Protein AF-Q6C1I8-F1 (afdb_monomer_lite)

Structure (mmCIF, N/CA/C/O backbone):
data_AF-Q6C1I8-F1
#
_entry.id   AF-Q6C1I8-F1
#
loop_
_atom_site.group_PDB
_atom_site.id
_atom_site.type_symbol
_atom_site.label_atom_id
_atom_site.label_alt_id
_atom_site.label_comp_id
_atom_site.label_asym_id
_atom_site.label_entity_id
_atom_site.label_seq_id
_atom_site.pdbx_PDB_ins_code
_atom_site.Cartn_x
_atom_site.Cartn_y
_atom_site.Cartn_z
_atom_site.occupancy
_atom_site.B_iso_or_equiv
_atom_site.auth_seq_id
_atom_site.auth_comp_id
_atom_site.auth_asym_id
_atom_site.auth_atom_id
_atom_site.pdbx_PDB_model_num
ATOM 1 N N . MET A 1 1 ? 39.000 17.595 -70.852 1.00 63.44 1 MET A N 1
ATOM 2 C CA . MET A 1 1 ? 37.667 17.381 -70.254 1.00 63.44 1 MET A CA 1
ATOM 3 C C . MET A 1 1 ? 37.206 15.942 -70.446 1.00 63.44 1 MET A C 1
ATOM 5 O O . MET A 1 1 ? 36.842 15.314 -69.462 1.00 63.44 1 MET A O 1
ATOM 9 N N . ASP A 1 2 ? 37.350 15.372 -71.643 1.00 78.69 2 ASP A N 1
ATOM 10 C CA . ASP A 1 2 ? 36.819 14.032 -71.963 1.00 78.69 2 ASP A CA 1
ATOM 11 C C . ASP A 1 2 ? 37.427 12.874 -71.158 1.00 78.69 2 ASP A C 1
ATOM 13 O O . ASP A 1 2 ? 36.718 11.941 -70.801 1.00 78.69 2 ASP A O 1
ATOM 17 N N . LYS A 1 3 ? 38.709 12.955 -70.773 1.00 86.69 3 LYS A N 1
ATOM 18 C CA . LYS A 1 3 ? 39.348 11.942 -69.906 1.00 86.69 3 LYS A CA 1
ATOM 19 C C . LYS A 1 3 ? 38.681 11.822 -68.532 1.00 86.69 3 LYS A C 1
ATOM 21 O O . LYS A 1 3 ? 38.563 10.724 -67.998 1.00 86.69 3 LYS A O 1
ATOM 26 N N . ASN A 1 4 ? 38.236 12.945 -67.967 1.00 85.31 4 ASN A N 1
ATOM 27 C CA . ASN A 1 4 ? 37.553 12.945 -66.674 1.00 85.31 4 ASN A CA 1
ATOM 28 C C . ASN A 1 4 ? 36.167 12.317 -66.815 1.00 85.31 4 ASN A C 1
ATOM 30 O O . ASN A 1 4 ? 35.764 11.547 -65.953 1.00 85.31 4 ASN A O 1
ATOM 34 N N . LEU A 1 5 ? 35.479 12.596 -67.926 1.00 91.75 5 LEU A N 1
ATOM 35 C CA . LEU A 1 5 ? 34.170 12.026 -68.221 1.00 91.75 5 LEU A CA 1
ATOM 36 C C . LEU A 1 5 ? 34.251 10.508 -68.434 1.00 91.75 5 LEU A C 1
ATOM 38 O O . LEU A 1 5 ? 33.457 9.771 -67.863 1.00 91.75 5 LEU A O 1
ATOM 42 N N . GLN A 1 6 ? 35.261 10.039 -69.168 1.00 92.44 6 GLN A N 1
ATOM 43 C CA . GLN A 1 6 ? 35.525 8.610 -69.363 1.00 92.44 6 GLN A CA 1
ATOM 44 C C . GLN A 1 6 ? 35.862 7.897 -68.047 1.00 92.44 6 GLN A C 1
ATOM 46 O O . GLN A 1 6 ? 35.354 6.810 -67.796 1.00 92.44 6 GLN A O 1
ATOM 51 N N . SER A 1 7 ? 36.676 8.516 -67.185 1.00 91.69 7 SER A N 1
ATOM 52 C CA . SER A 1 7 ? 36.996 7.974 -65.855 1.00 91.69 7 SER A CA 1
ATOM 53 C C . SER A 1 7 ? 35.752 7.865 -64.966 1.00 91.69 7 SER A C 1
ATOM 55 O O . SER A 1 7 ? 35.526 6.849 -64.309 1.00 91.69 7 SER A O 1
ATOM 57 N N . LEU A 1 8 ? 34.902 8.893 -64.990 1.00 92.00 8 LEU A N 1
ATOM 58 C CA . LEU A 1 8 ? 33.666 8.932 -64.213 1.00 92.00 8 LEU A CA 1
ATOM 59 C C . LEU A 1 8 ? 32.666 7.884 -64.717 1.00 92.00 8 LEU A C 1
ATOM 61 O O . LEU A 1 8 ? 32.062 7.179 -63.912 1.00 92.00 8 LEU A O 1
ATOM 65 N N . GLN A 1 9 ? 32.562 7.714 -66.037 1.00 93.56 9 GLN A N 1
ATOM 66 C CA . GLN A 1 9 ? 31.724 6.685 -66.647 1.00 93.56 9 GLN A CA 1
ATOM 67 C C . GLN A 1 9 ? 32.224 5.269 -66.318 1.00 93.56 9 GLN A C 1
ATOM 69 O O . GLN A 1 9 ? 31.431 4.432 -65.895 1.00 93.56 9 GLN A O 1
ATOM 74 N N . ALA A 1 10 ? 33.536 5.023 -66.396 1.00 92.19 10 ALA A N 1
ATOM 75 C CA . ALA A 1 10 ? 34.134 3.739 -66.023 1.00 92.19 10 ALA A CA 1
ATOM 76 C C . ALA A 1 10 ? 33.917 3.399 -64.536 1.00 92.19 10 ALA A C 1
ATOM 78 O O . ALA A 1 10 ? 33.631 2.254 -64.186 1.00 92.19 10 ALA A O 1
ATOM 79 N N . SER A 1 11 ? 34.010 4.398 -63.653 1.00 93.25 11 SER A N 1
ATOM 80 C CA . SER A 1 11 ? 33.705 4.232 -62.227 1.00 93.25 11 SER A CA 1
ATOM 81 C C . SER A 1 11 ? 32.219 3.937 -61.992 1.00 93.25 11 SER A C 1
ATOM 83 O O . SER A 1 11 ? 31.879 3.054 -61.208 1.00 93.25 11 SER A O 1
ATOM 85 N N . SER A 1 12 ? 31.329 4.619 -62.720 1.00 94.12 12 SER A N 1
ATOM 86 C CA . SER A 1 12 ? 29.880 4.405 -62.638 1.00 94.12 12 SER A CA 1
ATOM 87 C C . SER A 1 12 ? 29.484 2.986 -63.048 1.00 94.12 12 SER A C 1
ATOM 89 O O . SER A 1 12 ? 28.725 2.333 -62.334 1.00 94.12 12 SER A O 1
ATOM 91 N N . GLU A 1 13 ? 30.014 2.494 -64.170 1.00 93.44 13 GLU A N 1
ATOM 92 C CA . GLU A 1 13 ? 29.774 1.126 -64.643 1.00 93.44 13 GLU A CA 1
ATOM 93 C C . GLU A 1 13 ? 30.327 0.093 -63.646 1.00 93.44 13 GLU A C 1
ATOM 95 O O . GLU A 1 13 ? 29.648 -0.879 -63.311 1.00 93.44 13 GLU A O 1
ATOM 100 N N . SER A 1 14 ? 31.514 0.347 -63.082 1.00 93.88 14 SER A N 1
ATOM 101 C CA . SER A 1 14 ? 32.113 -0.501 -62.045 1.00 93.88 14 SER A CA 1
ATOM 102 C C . SER A 1 14 ? 31.223 -0.604 -60.801 1.00 93.88 14 SER A C 1
ATOM 104 O O . SER A 1 14 ? 30.873 -1.709 -60.390 1.00 93.88 14 SER A O 1
ATOM 106 N N . ILE A 1 15 ? 30.766 0.529 -60.251 1.00 90.69 15 ILE A N 1
ATOM 107 C CA . ILE A 1 15 ? 29.917 0.561 -59.047 1.00 90.69 15 ILE A CA 1
ATOM 108 C C . ILE A 1 15 ? 28.562 -0.109 -59.299 1.00 90.69 15 ILE A C 1
ATOM 110 O O . ILE A 1 15 ? 28.046 -0.796 -58.420 1.00 90.69 15 ILE A O 1
ATOM 114 N N . GLN A 1 16 ? 27.993 0.046 -60.496 1.00 92.50 16 GLN A N 1
ATOM 115 C CA . GLN A 1 16 ? 26.699 -0.544 -60.840 1.00 92.50 16 GLN A CA 1
ATOM 116 C C . GLN A 1 16 ? 26.743 -2.078 -60.906 1.00 92.50 16 GLN A C 1
ATOM 118 O O . GLN A 1 16 ? 25.745 -2.734 -60.611 1.00 92.50 16 GLN A O 1
ATOM 123 N N . THR A 1 17 ? 27.891 -2.655 -61.269 1.00 90.62 17 THR A N 1
ATOM 124 C CA . THR A 1 17 ? 28.082 -4.116 -61.312 1.00 90.62 17 THR A CA 1
ATOM 125 C C . THR A 1 17 ? 28.471 -4.725 -59.966 1.00 90.62 17 THR A C 1
ATOM 127 O O . THR A 1 17 ? 28.565 -5.950 -59.854 1.00 90.62 17 THR A O 1
ATOM 130 N N . LEU A 1 18 ? 28.667 -3.904 -58.926 1.00 86.94 18 LEU A N 1
ATOM 131 C CA . LEU A 1 18 ? 28.933 -4.412 -57.587 1.00 86.94 18 LEU A CA 1
ATOM 132 C C . LEU A 1 18 ? 27.705 -5.157 -57.067 1.00 86.94 18 LEU A C 1
ATOM 134 O O . LEU A 1 18 ? 26.636 -4.593 -56.838 1.00 86.94 18 LEU A O 1
ATOM 138 N N . TYR A 1 19 ? 27.880 -6.454 -56.842 1.00 86.94 19 TYR A N 1
ATOM 139 C CA . TYR A 1 19 ? 26.884 -7.257 -56.160 1.00 86.94 19 TYR A CA 1
ATOM 140 C C . TYR A 1 19 ? 26.884 -6.909 -54.669 1.00 86.94 19 TYR A C 1
ATOM 142 O O . TYR A 1 19 ? 27.759 -7.334 -53.909 1.00 86.94 19 TYR A O 1
ATOM 150 N N . PHE A 1 20 ? 25.875 -6.158 -54.239 1.00 81.88 20 PHE A N 1
ATOM 151 C CA . PHE A 1 20 ? 25.578 -5.989 -52.824 1.00 81.88 20 PHE A CA 1
ATOM 152 C C . PHE A 1 20 ? 24.727 -7.164 -52.359 1.00 81.88 20 PHE A C 1
ATOM 154 O O . PHE A 1 20 ? 23.665 -7.438 -52.922 1.00 81.88 20 PHE A O 1
ATOM 161 N N . ARG A 1 21 ? 25.178 -7.864 -51.312 1.00 78.81 21 ARG A N 1
ATOM 162 C CA . ARG A 1 21 ? 24.311 -8.839 -50.646 1.00 78.81 21 ARG A CA 1
ATOM 163 C C . ARG A 1 21 ? 23.048 -8.102 -50.173 1.00 78.81 21 ARG A C 1
ATOM 165 O O . ARG A 1 21 ? 23.193 -7.054 -49.541 1.00 78.81 21 ARG A O 1
ATOM 172 N N . PRO A 1 22 ? 21.839 -8.616 -50.459 1.00 76.88 22 PRO A N 1
ATOM 173 C CA . PRO A 1 22 ? 20.611 -8.016 -49.955 1.00 76.88 22 PRO A CA 1
ATOM 174 C C . PRO A 1 22 ? 20.685 -7.913 -48.425 1.00 76.88 22 PRO A C 1
ATOM 176 O O . PRO A 1 22 ? 21.302 -8.784 -47.801 1.00 76.88 22 PRO A O 1
ATOM 179 N N . PRO A 1 23 ? 20.108 -6.858 -47.820 1.00 67.38 23 PRO A N 1
ATOM 180 C CA . PRO A 1 23 ? 20.214 -6.627 -46.388 1.00 67.38 23 PRO A CA 1
ATOM 181 C C . PRO A 1 23 ? 19.632 -7.827 -45.643 1.00 67.38 23 PRO A C 1
ATOM 183 O O . PRO A 1 23 ? 18.422 -8.040 -45.605 1.00 67.38 23 PRO A O 1
ATOM 186 N N . TYR A 1 24 ? 20.519 -8.638 -45.077 1.00 63.97 24 TYR A N 1
ATOM 187 C CA . TYR A 1 24 ? 20.159 -9.647 -44.100 1.00 63.97 24 TYR A CA 1
ATOM 188 C C . TYR A 1 24 ? 20.156 -8.960 -42.740 1.00 63.97 24 TYR A C 1
ATOM 190 O O . TYR A 1 24 ? 20.991 -8.087 -42.491 1.00 63.97 24 TYR A O 1
ATOM 198 N N . MET A 1 25 ? 19.191 -9.312 -41.892 1.00 66.94 25 MET A N 1
ATOM 199 C CA . MET A 1 25 ? 19.024 -8.710 -40.569 1.00 66.94 25 MET A CA 1
ATOM 200 C C . MET A 1 25 ? 20.381 -8.655 -39.862 1.00 66.94 25 MET A C 1
ATOM 202 O O . MET A 1 25 ? 21.098 -9.655 -39.844 1.00 66.94 25 MET A O 1
ATOM 206 N N . PHE A 1 26 ? 20.740 -7.460 -39.388 1.00 48.56 26 PHE A N 1
ATOM 207 C CA . PHE A 1 26 ? 22.061 -7.085 -38.894 1.00 48.56 26 PHE A CA 1
ATOM 208 C C . PHE A 1 26 ? 22.825 -8.252 -38.248 1.00 48.56 26 PHE A C 1
ATOM 210 O O . PHE A 1 26 ? 22.522 -8.687 -37.141 1.00 48.56 26 PHE A O 1
ATOM 217 N N . THR A 1 27 ? 23.898 -8.706 -38.899 1.00 53.69 27 THR A N 1
ATOM 218 C CA . THR A 1 27 ? 24.917 -9.559 -38.262 1.00 53.69 27 THR A CA 1
ATOM 219 C C . THR A 1 27 ? 25.687 -8.831 -37.159 1.00 53.69 27 THR A C 1
ATOM 221 O O . THR A 1 27 ? 26.474 -9.460 -36.467 1.00 53.69 27 THR A O 1
ATOM 224 N N . ASN A 1 28 ? 25.423 -7.536 -36.940 1.00 50.69 28 ASN A N 1
ATOM 225 C CA . ASN A 1 28 ? 25.860 -6.816 -35.742 1.00 50.69 28 ASN A CA 1
ATOM 226 C C . ASN A 1 28 ? 25.028 -7.156 -34.494 1.00 50.69 28 ASN A C 1
ATOM 228 O O . ASN A 1 28 ? 25.350 -6.679 -33.413 1.00 50.69 28 ASN A O 1
ATOM 232 N N . SER A 1 29 ? 23.991 -7.993 -34.611 1.00 59.06 29 SER A N 1
ATOM 233 C CA . SER A 1 29 ? 23.265 -8.548 -33.463 1.00 59.06 29 SER A CA 1
ATOM 234 C C . SER A 1 29 ? 23.131 -10.074 -33.519 1.00 59.06 29 SER A C 1
ATOM 236 O O . SER A 1 29 ? 22.184 -10.633 -32.968 1.00 59.06 29 SER A O 1
ATOM 238 N N . VAL A 1 30 ? 24.076 -10.774 -34.164 1.00 52.25 30 VAL A N 1
ATOM 239 C CA . VAL A 1 30 ? 24.193 -12.241 -34.055 1.00 52.25 30 VAL A CA 1
ATOM 240 C C . VAL A 1 30 ? 25.156 -12.575 -32.925 1.00 52.25 30 VAL A C 1
ATOM 242 O O . VAL A 1 30 ? 26.272 -13.044 -33.118 1.00 52.25 30 VAL A O 1
ATOM 245 N N . THR A 1 31 ? 24.688 -12.348 -31.710 1.00 54.44 31 THR A N 1
ATOM 246 C CA . THR A 1 31 ? 25.167 -13.078 -30.546 1.00 54.44 31 THR A CA 1
ATOM 247 C C . THR A 1 31 ? 24.101 -14.102 -30.223 1.00 54.44 31 THR A C 1
ATOM 249 O O . THR A 1 31 ? 23.189 -13.863 -29.440 1.00 54.44 31 THR A O 1
ATOM 252 N N . THR A 1 32 ? 24.188 -15.267 -30.864 1.00 65.75 32 THR A N 1
ATOM 253 C CA . THR A 1 32 ? 23.345 -16.408 -30.495 1.00 65.75 32 THR A CA 1
ATOM 254 C C . THR A 1 32 ? 23.620 -16.863 -29.061 1.00 65.75 32 THR A C 1
ATOM 256 O O . THR A 1 32 ? 22.726 -17.451 -28.475 1.00 65.75 32 THR A O 1
ATOM 259 N N . ASN A 1 33 ? 24.794 -16.541 -28.490 1.00 65.50 33 ASN A N 1
ATOM 260 C CA . ASN A 1 33 ? 25.092 -16.476 -27.051 1.00 65.50 33 ASN A CA 1
ATOM 261 C C . ASN A 1 33 ? 26.360 -15.608 -26.837 1.00 65.50 33 ASN A C 1
ATOM 263 O O . ASN A 1 33 ? 27.451 -16.099 -27.133 1.00 65.50 33 ASN A O 1
ATOM 267 N N . PRO A 1 34 ? 26.290 -14.349 -26.361 1.00 62.72 34 PRO A N 1
ATOM 268 C CA . PRO A 1 34 ? 27.488 -13.670 -25.867 1.00 62.72 34 PRO A CA 1
ATOM 269 C C . PRO A 1 34 ? 27.949 -14.347 -24.579 1.00 62.72 34 PRO A C 1
ATOM 271 O O . PRO A 1 34 ? 27.122 -14.696 -23.733 1.00 62.72 34 PRO A O 1
ATOM 274 N N . ASN A 1 35 ? 29.259 -14.476 -24.378 1.00 68.19 35 ASN A N 1
ATOM 275 C CA . ASN A 1 35 ? 29.759 -14.711 -23.032 1.00 68.19 35 ASN A CA 1
ATOM 276 C C . ASN A 1 35 ? 29.405 -13.474 -22.191 1.00 68.19 35 ASN A C 1
ATOM 278 O O . ASN A 1 35 ? 29.664 -12.349 -22.614 1.00 68.19 35 ASN A O 1
ATOM 282 N N . ILE A 1 36 ? 28.792 -13.660 -21.018 1.00 67.56 36 ILE A N 1
ATOM 283 C CA . ILE A 1 36 ? 28.328 -12.542 -20.178 1.00 67.56 36 ILE A CA 1
ATOM 284 C C . ILE A 1 36 ? 29.470 -11.574 -19.825 1.00 67.56 36 ILE A C 1
ATOM 286 O O . ILE A 1 36 ? 29.245 -10.388 -19.622 1.00 67.56 36 ILE A O 1
ATOM 290 N N . ILE A 1 37 ? 30.705 -12.073 -19.825 1.00 61.97 37 ILE A N 1
ATOM 291 C CA . ILE A 1 37 ? 31.916 -11.306 -19.538 1.00 61.97 37 ILE A CA 1
ATOM 292 C C . ILE A 1 37 ? 32.246 -10.304 -20.656 1.00 61.97 37 ILE A C 1
ATOM 294 O O . ILE A 1 37 ? 32.750 -9.231 -20.352 1.00 61.97 37 ILE A O 1
ATOM 298 N N . ASP A 1 38 ? 31.898 -10.589 -21.914 1.00 68.69 38 ASP A N 1
ATOM 299 C CA . ASP A 1 38 ? 32.102 -9.644 -23.024 1.00 68.69 38 ASP A CA 1
ATOM 300 C C . ASP A 1 38 ? 31.063 -8.508 -23.000 1.00 68.69 38 ASP A C 1
ATOM 302 O O . ASP A 1 38 ? 31.318 -7.419 -23.503 1.00 68.69 38 ASP A O 1
ATOM 306 N N . LEU A 1 39 ? 29.900 -8.748 -22.381 1.00 68.00 39 LEU A N 1
ATOM 307 C CA . LEU A 1 39 ? 28.828 -7.762 -22.208 1.00 68.00 39 LEU A CA 1
ATOM 308 C C . LEU A 1 39 ? 29.014 -6.890 -20.952 1.00 68.00 39 LEU A C 1
ATOM 310 O O . LEU A 1 39 ? 28.581 -5.743 -20.939 1.00 68.00 39 LEU A O 1
ATOM 314 N N . ILE A 1 40 ? 29.639 -7.433 -19.899 1.00 68.69 40 ILE A N 1
ATOM 315 C CA . ILE A 1 40 ? 29.944 -6.739 -18.629 1.00 68.69 40 ILE A CA 1
ATOM 316 C C . ILE A 1 40 ? 31.439 -6.366 -18.566 1.00 68.69 40 ILE A C 1
ATOM 318 O O . ILE A 1 40 ? 32.023 -6.235 -17.492 1.00 68.69 40 ILE A O 1
ATOM 322 N N . ARG A 1 41 ? 32.107 -6.217 -19.712 1.00 73.44 41 ARG A N 1
ATOM 323 C CA . ARG A 1 41 ? 33.468 -5.679 -19.728 1.00 73.44 41 ARG A CA 1
ATOM 324 C C . ARG A 1 41 ? 33.404 -4.161 -19.581 1.00 73.44 41 ARG A C 1
ATOM 326 O O . ARG A 1 41 ? 32.566 -3.517 -20.208 1.00 73.44 41 ARG A O 1
ATOM 333 N N . ASP A 1 42 ? 34.307 -3.595 -18.784 1.00 75.06 42 ASP A N 1
ATOM 334 C CA . ASP A 1 42 ? 34.506 -2.146 -18.771 1.00 75.06 42 ASP A CA 1
ATOM 335 C C . ASP A 1 42 ? 34.847 -1.666 -20.198 1.00 75.06 42 ASP A C 1
ATOM 337 O O . ASP A 1 42 ? 35.690 -2.291 -20.855 1.00 75.06 42 ASP A O 1
ATOM 341 N N . PRO A 1 43 ? 34.205 -0.592 -20.697 1.00 70.00 43 PRO A N 1
ATOM 342 C CA . PRO A 1 43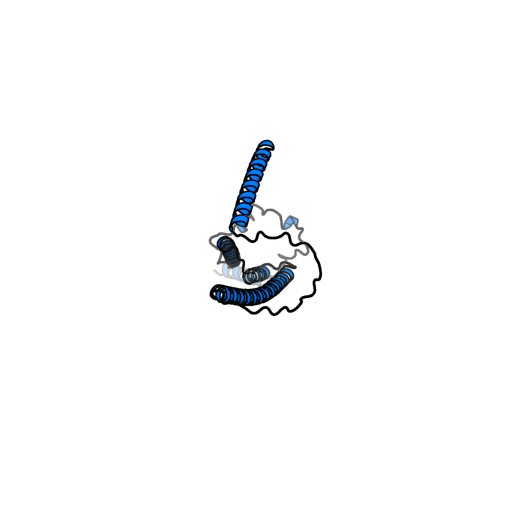 ? 34.433 -0.109 -22.054 1.00 70.00 43 PRO A CA 1
ATOM 343 C C . PRO A 1 43 ? 35.897 0.301 -22.239 1.00 70.00 43 PRO A C 1
ATOM 345 O O . PRO A 1 43 ? 36.493 0.932 -21.360 1.00 70.00 43 PRO A O 1
ATOM 348 N N . GLU A 1 44 ? 36.486 -0.035 -23.391 1.00 79.75 44 GLU A N 1
ATOM 349 C CA . GLU A 1 44 ? 37.833 0.436 -23.734 1.00 79.75 44 GLU A CA 1
ATOM 350 C C . GLU A 1 44 ? 37.864 1.981 -23.776 1.00 79.75 44 GLU A C 1
ATOM 352 O O . GLU A 1 44 ? 36.830 2.608 -24.018 1.00 79.75 44 GLU A O 1
ATOM 357 N N . PRO A 1 45 ? 39.018 2.645 -23.568 1.00 75.69 45 PRO A N 1
ATOM 358 C CA . PRO A 1 45 ? 39.093 4.110 -23.481 1.00 75.69 45 PRO A CA 1
ATOM 359 C C . PRO A 1 45 ? 38.519 4.844 -24.701 1.00 75.69 45 PRO A C 1
ATOM 361 O O . PRO A 1 45 ? 37.979 5.946 -24.568 1.00 75.69 45 PRO A O 1
ATOM 364 N N . ASP A 1 46 ? 38.624 4.227 -25.877 1.00 75.81 46 ASP A N 1
ATOM 365 C CA . ASP A 1 46 ? 38.098 4.768 -27.128 1.00 75.81 46 ASP A CA 1
ATOM 366 C C . ASP A 1 46 ? 36.575 4.576 -27.236 1.00 75.81 46 ASP A C 1
ATOM 368 O O . ASP A 1 46 ? 35.877 5.439 -27.771 1.00 75.81 46 ASP A O 1
ATOM 372 N N . GLU A 1 47 ? 36.036 3.510 -26.637 1.00 77.44 47 GLU A N 1
ATOM 373 C CA . GLU A 1 47 ? 34.599 3.225 -26.568 1.00 77.44 47 GLU A CA 1
ATOM 374 C C . GLU A 1 47 ? 33.898 4.038 -25.470 1.00 77.44 47 GLU A C 1
ATOM 376 O O . GLU A 1 47 ? 32.775 4.504 -25.653 1.00 77.44 47 GLU A O 1
ATOM 381 N N . ALA A 1 48 ? 34.569 4.304 -24.346 1.00 72.44 48 ALA A N 1
ATOM 382 C CA . ALA A 1 48 ? 34.033 5.083 -23.227 1.00 72.44 48 ALA A CA 1
ATOM 383 C C . ALA A 1 48 ? 33.570 6.496 -23.642 1.00 72.44 48 ALA A C 1
ATOM 385 O O . ALA A 1 48 ? 32.621 7.049 -23.075 1.00 72.44 48 ALA A O 1
ATOM 386 N N . ARG A 1 49 ? 34.193 7.073 -24.678 1.00 72.94 49 ARG A N 1
ATOM 387 C CA . ARG A 1 49 ? 33.800 8.371 -25.252 1.00 72.94 49 ARG A CA 1
ATOM 388 C C . ARG A 1 49 ? 32.440 8.324 -25.953 1.00 72.94 49 ARG A C 1
ATOM 390 O O . ARG A 1 49 ? 31.759 9.343 -25.984 1.00 72.94 49 ARG A O 1
ATOM 397 N N . LEU A 1 50 ? 32.036 7.163 -26.476 1.00 68.31 50 LEU A N 1
ATOM 398 C CA . LEU A 1 50 ? 30.731 6.944 -27.114 1.00 68.31 50 LEU A CA 1
ATOM 399 C C . LEU A 1 50 ? 29.609 6.748 -26.083 1.00 68.31 50 LEU A C 1
ATOM 401 O O . LEU A 1 50 ? 28.460 7.081 -26.361 1.00 68.31 50 LEU A O 1
ATOM 405 N N . PHE A 1 51 ? 29.940 6.251 -24.886 1.00 63.84 51 PHE A N 1
ATOM 406 C CA . PHE A 1 51 ? 28.998 6.071 -23.770 1.00 63.84 51 PHE A CA 1
ATOM 407 C C . PHE A 1 51 ? 28.901 7.284 -22.841 1.00 63.84 51 PHE A C 1
ATOM 409 O O . PHE A 1 51 ? 28.069 7.318 -21.931 1.00 63.84 51 PHE A O 1
ATOM 416 N N . THR A 1 52 ? 29.729 8.304 -23.067 1.00 65.94 52 THR A N 1
ATOM 417 C CA . THR A 1 52 ? 29.595 9.583 -22.377 1.00 65.94 52 THR A CA 1
ATOM 418 C C . THR A 1 52 ? 28.420 10.322 -23.002 1.00 65.94 52 THR A C 1
ATOM 420 O O . THR A 1 52 ? 28.548 10.964 -24.042 1.00 65.94 52 THR A O 1
ATOM 423 N N . ILE A 1 53 ? 27.246 10.196 -22.384 1.00 64.69 53 ILE A N 1
ATOM 424 C CA . ILE A 1 53 ? 26.064 10.963 -22.773 1.00 64.69 53 ILE A CA 1
ATOM 425 C C . ILE A 1 53 ? 26.446 12.442 -22.680 1.00 64.69 53 ILE A C 1
ATOM 427 O O . ILE A 1 53 ? 26.676 12.962 -21.585 1.00 64.69 53 ILE A O 1
ATOM 431 N N . ASN A 1 54 ? 26.510 13.124 -23.827 1.00 58.41 54 ASN A N 1
ATOM 432 C CA . ASN A 1 54 ? 26.482 14.579 -23.851 1.00 58.41 54 ASN A CA 1
ATOM 433 C C . ASN A 1 54 ? 25.181 14.988 -23.163 1.00 58.41 54 ASN A C 1
ATOM 435 O O . ASN A 1 54 ? 24.099 14.833 -23.730 1.00 58.41 54 ASN A O 1
ATOM 439 N N . LYS A 1 55 ? 25.289 15.475 -21.923 1.00 57.16 55 LYS A N 1
ATOM 440 C CA . LYS A 1 55 ? 24.151 15.898 -21.094 1.00 57.16 55 LYS A CA 1
ATOM 441 C C . LYS A 1 55 ? 23.265 16.924 -21.815 1.00 57.16 55 LYS A C 1
ATOM 443 O O . LYS A 1 55 ? 22.079 17.025 -21.523 1.00 57.16 55 LYS A O 1
ATOM 448 N N . ASP A 1 56 ? 23.845 17.608 -22.793 1.00 56.19 56 ASP A N 1
ATOM 449 C CA . ASP A 1 56 ? 23.244 18.682 -23.574 1.00 56.19 56 ASP A CA 1
ATOM 450 C C . ASP A 1 56 ? 22.446 18.177 -24.796 1.00 56.19 56 ASP A C 1
ATOM 452 O O . ASP A 1 56 ? 21.703 18.948 -25.397 1.00 56.19 56 ASP A O 1
ATOM 456 N N . MET A 1 57 ? 22.571 16.892 -25.171 1.00 49.69 57 MET A N 1
ATOM 457 C CA . MET A 1 57 ? 21.860 16.267 -26.303 1.00 49.69 57 MET A CA 1
ATOM 458 C C . MET A 1 57 ? 20.908 15.146 -25.878 1.00 49.69 57 MET A C 1
ATOM 460 O O . MET A 1 57 ? 20.627 14.241 -26.660 1.00 49.69 57 MET A O 1
ATOM 464 N N . VAL A 1 58 ? 20.386 15.192 -24.654 1.00 50.56 58 VAL A N 1
ATOM 465 C CA . VAL A 1 58 ? 19.216 14.385 -24.305 1.00 50.56 58 VAL A CA 1
ATOM 466 C C . VAL A 1 58 ? 17.989 15.136 -24.842 1.00 50.56 58 VAL A C 1
ATOM 468 O O . VAL A 1 58 ? 17.581 16.106 -24.201 1.00 50.56 58 VAL A O 1
ATOM 471 N N . PRO A 1 59 ? 17.376 14.759 -25.990 1.00 50.38 59 PRO A N 1
ATOM 472 C CA . PRO A 1 59 ? 15.963 15.056 -26.156 1.00 50.38 59 PRO A CA 1
ATOM 473 C C . PRO A 1 59 ? 15.296 14.383 -24.969 1.00 50.38 59 PRO A C 1
ATOM 475 O O . PRO A 1 59 ? 15.502 13.190 -24.762 1.00 50.38 59 PRO A O 1
ATOM 478 N N . GLU A 1 60 ? 14.636 15.193 -24.153 1.00 48.66 60 GLU A N 1
ATOM 479 C CA . GLU A 1 60 ? 13.884 14.845 -22.955 1.00 48.66 60 GLU A CA 1
ATOM 480 C C . GLU A 1 60 ? 13.295 13.429 -23.060 1.00 48.66 60 GLU A C 1
ATOM 482 O O . GLU A 1 60 ? 12.208 13.201 -23.582 1.00 48.66 60 GLU A O 1
ATOM 487 N N . LEU A 1 61 ? 14.069 12.428 -22.633 1.00 46.88 61 LEU A N 1
ATOM 488 C CA . LEU A 1 61 ? 13.549 11.096 -22.419 1.00 46.88 61 LEU A CA 1
ATOM 489 C C . LEU A 1 61 ? 12.692 11.262 -21.172 1.00 46.88 61 LEU A C 1
ATOM 491 O O . LEU A 1 61 ? 13.211 11.240 -20.054 1.00 46.88 61 LEU A O 1
ATOM 495 N N . ASP A 1 62 ? 11.383 11.404 -21.373 1.00 45.75 62 ASP A N 1
ATOM 496 C CA . ASP A 1 62 ? 10.310 11.427 -20.362 1.00 45.75 62 ASP A CA 1
ATOM 497 C C . ASP A 1 62 ? 10.301 10.201 -19.415 1.00 45.75 62 ASP A C 1
ATOM 499 O O . ASP A 1 62 ? 9.405 10.005 -18.597 1.00 45.75 62 ASP A O 1
ATOM 503 N N . VAL A 1 63 ? 11.339 9.368 -19.457 1.00 48.19 63 VAL A N 1
ATOM 504 C 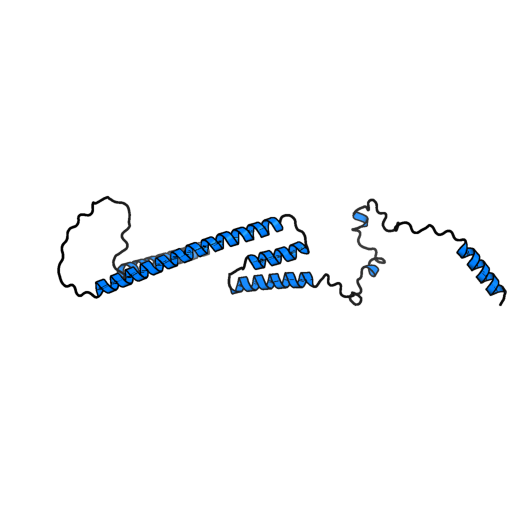CA . VAL A 1 63 ? 11.553 8.177 -18.635 1.00 48.19 63 VAL A CA 1
ATOM 505 C C . VAL A 1 63 ? 11.988 8.526 -17.196 1.00 48.19 63 VAL A C 1
ATOM 507 O O . VAL A 1 63 ? 11.966 7.663 -16.323 1.00 48.19 63 VAL A O 1
ATOM 510 N N . TYR A 1 64 ? 12.283 9.795 -16.879 1.00 47.31 64 TYR A N 1
ATOM 511 C CA . TYR A 1 64 ? 12.630 10.237 -15.513 1.00 47.31 64 TYR A CA 1
ATOM 512 C C . TYR A 1 64 ? 11.606 11.157 -14.825 1.00 47.31 64 TYR A C 1
ATOM 514 O O . TYR A 1 64 ? 11.850 11.606 -13.704 1.00 47.31 64 TYR A O 1
ATOM 522 N N . GLN A 1 65 ? 10.436 11.410 -15.420 1.00 49.22 65 GLN A N 1
ATOM 523 C CA . GLN A 1 65 ? 9.372 12.166 -14.739 1.00 49.22 65 GLN A CA 1
ATOM 524 C C . GLN A 1 65 ? 8.444 11.257 -13.906 1.00 49.22 65 GLN A C 1
ATOM 526 O O . GLN A 1 65 ? 8.030 11.629 -12.803 1.00 49.22 65 GLN A O 1
ATOM 531 N N . GLY A 1 66 ? 8.191 10.022 -14.359 1.00 47.94 66 GLY A N 1
ATOM 532 C CA . GLY A 1 66 ? 7.299 9.072 -13.674 1.00 47.94 66 GLY A CA 1
ATOM 533 C C . GLY A 1 66 ? 7.811 8.588 -12.310 1.00 47.94 66 GLY A C 1
ATOM 534 O O . GLY A 1 66 ? 7.035 8.446 -11.363 1.00 47.94 66 GLY A O 1
ATOM 535 N N . THR A 1 67 ? 9.127 8.404 -12.162 1.00 51.56 67 THR A N 1
ATOM 536 C CA . THR A 1 67 ? 9.739 8.043 -10.872 1.00 51.56 67 THR A CA 1
ATOM 537 C C . THR A 1 67 ? 9.701 9.211 -9.892 1.00 51.56 67 THR A C 1
ATOM 539 O O . THR A 1 67 ? 9.433 9.006 -8.711 1.00 51.56 67 THR A O 1
ATOM 542 N N . SER A 1 68 ? 9.877 10.447 -10.371 1.00 60.22 68 SER A N 1
ATOM 543 C CA . SER A 1 68 ? 9.775 11.645 -9.534 1.00 60.22 68 SER A CA 1
ATOM 544 C C . SER A 1 68 ? 8.366 11.808 -8.959 1.00 60.22 68 SER A C 1
ATOM 546 O O . SER A 1 68 ? 8.235 12.053 -7.764 1.00 60.22 68 SER A O 1
ATOM 548 N N . SER A 1 69 ? 7.317 11.574 -9.756 1.00 68.12 69 SER A N 1
ATOM 549 C CA . SER A 1 69 ? 5.925 11.648 -9.287 1.00 68.12 69 SER A CA 1
ATOM 550 C C . SER A 1 69 ? 5.596 10.580 -8.234 1.00 68.12 69 SER A C 1
ATOM 552 O O . SER A 1 69 ? 5.088 10.917 -7.166 1.00 68.12 69 SER A O 1
ATOM 554 N N . ALA A 1 70 ? 5.963 9.313 -8.458 1.00 67.12 70 ALA A N 1
ATOM 555 C CA . ALA A 1 70 ? 5.726 8.247 -7.478 1.00 67.12 70 ALA A CA 1
ATOM 556 C C . ALA A 1 70 ? 6.529 8.456 -6.177 1.00 67.12 70 ALA A C 1
ATOM 558 O O . ALA A 1 70 ? 6.019 8.234 -5.077 1.00 67.12 70 ALA A O 1
ATOM 559 N N . ILE A 1 71 ? 7.772 8.941 -6.282 1.00 73.50 71 ILE A N 1
ATOM 560 C CA . ILE A 1 71 ? 8.613 9.284 -5.125 1.00 73.50 71 ILE A CA 1
ATOM 561 C C . ILE A 1 71 ? 8.046 10.500 -4.375 1.00 73.50 71 ILE A C 1
ATOM 563 O O . ILE A 1 71 ? 8.105 10.540 -3.145 1.00 73.50 71 ILE A O 1
ATOM 567 N N . GLN A 1 72 ? 7.495 11.490 -5.082 1.00 78.25 72 GLN A N 1
ATOM 568 C CA . GLN A 1 72 ? 6.812 12.636 -4.476 1.00 78.25 72 GLN A CA 1
ATOM 569 C C . GLN A 1 72 ? 5.532 12.198 -3.756 1.00 78.25 72 GLN A C 1
ATOM 571 O O . GLN A 1 72 ? 5.385 12.505 -2.576 1.00 78.25 72 GLN A O 1
ATOM 576 N N . ALA A 1 73 ? 4.689 11.384 -4.395 1.00 76.56 73 ALA A N 1
ATOM 577 C CA . ALA A 1 73 ? 3.481 10.828 -3.786 1.00 76.56 73 ALA A CA 1
ATOM 578 C C . ALA A 1 73 ? 3.803 10.010 -2.523 1.00 76.56 73 ALA A C 1
ATOM 580 O O . ALA A 1 73 ? 3.183 10.193 -1.477 1.00 76.56 73 ALA A O 1
ATOM 581 N N . ALA A 1 74 ? 4.845 9.173 -2.557 1.00 79.44 74 ALA A N 1
ATOM 582 C CA . ALA A 1 74 ? 5.294 8.428 -1.381 1.00 79.44 74 ALA A CA 1
ATOM 583 C C . ALA A 1 74 ? 5.796 9.348 -0.248 1.00 79.44 74 ALA A C 1
ATOM 585 O O . ALA A 1 74 ? 5.530 9.093 0.930 1.00 79.44 74 ALA A O 1
ATOM 586 N N . LYS A 1 75 ? 6.498 10.443 -0.580 1.00 82.94 75 LYS A N 1
ATOM 587 C CA . LYS A 1 75 ? 6.920 11.458 0.402 1.00 82.94 75 LYS A CA 1
ATOM 588 C C . LYS A 1 75 ? 5.728 12.190 1.017 1.00 82.94 75 LYS A C 1
ATOM 590 O O . LYS A 1 75 ? 5.765 12.492 2.209 1.00 82.94 75 LYS A O 1
ATOM 595 N N . GLU A 1 76 ? 4.691 12.468 0.237 1.00 81.56 76 GLU A N 1
ATOM 596 C CA . GLU A 1 76 ? 3.459 13.096 0.718 1.00 81.56 76 GLU A CA 1
ATOM 597 C C . GLU A 1 76 ? 2.682 12.173 1.652 1.00 81.56 76 GLU A C 1
ATOM 599 O O . GLU A 1 76 ? 2.342 12.594 2.756 1.00 81.56 76 GLU A O 1
ATOM 604 N N . ILE A 1 77 ? 2.506 10.901 1.279 1.00 82.44 77 ILE A N 1
ATOM 605 C CA . ILE A 1 77 ? 1.900 9.873 2.140 1.00 82.44 77 ILE A CA 1
ATOM 606 C C . ILE A 1 77 ? 2.658 9.781 3.470 1.00 82.44 77 ILE A C 1
ATOM 608 O O . ILE A 1 77 ? 2.050 9.771 4.541 1.00 82.44 77 ILE A O 1
ATOM 612 N N . ARG A 1 78 ? 3.995 9.778 3.426 1.00 85.44 78 ARG A N 1
ATOM 613 C CA . ARG A 1 78 ? 4.825 9.738 4.635 1.00 85.44 78 ARG A CA 1
ATOM 614 C C . ARG A 1 78 ? 4.670 10.993 5.500 1.00 85.44 78 ARG A C 1
ATOM 616 O O . ARG A 1 78 ? 4.545 10.872 6.714 1.00 85.44 78 ARG A O 1
ATOM 623 N N . ARG A 1 79 ? 4.649 12.188 4.903 1.00 84.44 79 ARG A N 1
ATOM 624 C CA . ARG A 1 79 ? 4.407 13.441 5.642 1.00 84.44 79 ARG A CA 1
ATOM 625 C C . ARG A 1 79 ? 3.014 13.477 6.266 1.00 84.44 79 ARG A C 1
ATOM 627 O O . ARG A 1 79 ? 2.874 13.926 7.400 1.00 84.44 79 ARG A O 1
ATOM 634 N N . ALA A 1 80 ? 1.998 13.013 5.541 1.00 80.00 80 ALA A N 1
ATOM 635 C CA . ALA A 1 80 ? 0.635 12.909 6.050 1.00 80.00 80 ALA A CA 1
ATOM 636 C C . ALA A 1 80 ? 0.575 11.953 7.249 1.00 80.00 80 ALA A C 1
ATOM 638 O O . ALA A 1 80 ? -0.008 12.296 8.276 1.00 80.00 80 ALA A O 1
ATOM 639 N N . TYR A 1 81 ? 1.276 10.819 7.170 1.00 81.38 81 TYR A N 1
ATOM 640 C CA . TYR A 1 81 ? 1.407 9.896 8.292 1.00 81.38 81 TYR A CA 1
ATOM 641 C C . TYR A 1 81 ? 2.110 10.524 9.502 1.00 81.38 81 TYR A C 1
ATOM 643 O O . TYR A 1 81 ? 1.633 10.399 10.626 1.00 81.38 81 TYR A O 1
ATOM 651 N N . GLU A 1 82 ? 3.218 11.236 9.300 1.00 84.81 82 GLU A N 1
ATOM 652 C CA . GLU A 1 82 ? 3.952 11.888 10.395 1.00 84.81 82 GLU A CA 1
ATOM 653 C C . GLU A 1 82 ? 3.126 12.995 11.074 1.00 84.81 82 GLU A C 1
ATOM 655 O O . GLU A 1 82 ? 3.237 13.191 12.284 1.00 84.81 82 GLU A O 1
ATOM 660 N N . LYS A 1 83 ? 2.266 13.690 10.318 1.00 85.81 83 LYS A N 1
ATOM 661 C CA . LYS A 1 83 ? 1.421 14.777 10.830 1.00 85.81 83 LYS A CA 1
ATOM 662 C C . LYS A 1 83 ? 0.152 14.281 11.524 1.00 85.81 83 LYS A C 1
ATOM 664 O O . LYS A 1 83 ? -0.205 14.811 12.572 1.00 85.81 83 LYS A O 1
ATOM 669 N N . SER A 1 84 ? -0.531 13.306 10.932 1.00 81.50 84 SER A N 1
ATOM 670 C CA . SER A 1 84 ? -1.873 12.889 11.357 1.00 81.50 84 SER A CA 1
ATOM 671 C C . SER A 1 84 ? -1.886 11.540 12.077 1.00 81.50 84 SER A C 1
ATOM 673 O O . SER A 1 84 ? -2.893 11.192 12.675 1.00 81.50 84 SER A O 1
ATOM 675 N N . ARG A 1 85 ? -0.794 10.759 12.015 1.00 79.88 85 ARG A N 1
ATOM 676 C CA . ARG A 1 85 ? -0.731 9.332 12.410 1.00 79.88 85 ARG A CA 1
ATOM 677 C C . ARG A 1 85 ? -1.757 8.423 11.724 1.00 79.88 85 ARG A C 1
ATOM 679 O O . ARG A 1 85 ? -1.871 7.252 12.074 1.00 79.88 85 ARG A O 1
ATOM 686 N N . GLU A 1 86 ? -2.438 8.926 10.706 1.00 77.81 86 GLU A N 1
ATOM 687 C CA . GLU A 1 86 ? -3.454 8.213 9.946 1.00 77.81 86 GLU A CA 1
ATOM 688 C C . GLU A 1 86 ? -2.920 7.927 8.543 1.00 77.81 86 GLU A C 1
ATOM 690 O O . GLU A 1 86 ? -2.386 8.811 7.870 1.00 77.81 86 GLU A O 1
ATOM 695 N N . VAL A 1 87 ? -3.041 6.671 8.109 1.00 78.56 87 VAL A N 1
ATOM 696 C CA . VAL A 1 87 ? -2.699 6.244 6.748 1.00 78.56 87 VAL A CA 1
ATOM 697 C C . VAL A 1 87 ? -3.976 5.813 6.058 1.00 78.56 87 VAL A C 1
ATOM 699 O O . VAL A 1 87 ? -4.626 4.863 6.491 1.00 78.56 87 VAL A O 1
ATOM 702 N N . ASN A 1 88 ? -4.306 6.474 4.951 1.00 86.75 88 ASN A N 1
ATOM 703 C CA . ASN A 1 88 ? -5.343 5.979 4.063 1.00 86.75 88 ASN A CA 1
ATOM 704 C C . ASN A 1 88 ? -4.778 4.798 3.254 1.00 86.75 88 ASN A C 1
ATOM 706 O O . ASN A 1 88 ? -3.907 4.973 2.400 1.00 86.75 88 ASN A O 1
ATOM 710 N N . VAL A 1 89 ? -5.255 3.591 3.565 1.00 88.31 89 VAL A N 1
ATOM 711 C CA . VAL A 1 89 ? -4.773 2.342 2.959 1.00 88.31 89 VAL A CA 1
ATOM 712 C C . VAL A 1 89 ? -5.082 2.282 1.462 1.00 88.31 89 VAL A C 1
ATOM 714 O O . VAL A 1 89 ? -4.268 1.741 0.714 1.00 88.31 89 VAL A O 1
ATOM 717 N N . ASP A 1 90 ? -6.190 2.872 1.009 1.00 88.50 90 ASP A N 1
ATOM 718 C CA . ASP A 1 90 ? -6.578 2.861 -0.405 1.00 88.50 90 ASP A CA 1
ATOM 719 C C . ASP A 1 90 ? -5.608 3.695 -1.245 1.00 88.50 90 ASP A C 1
ATOM 721 O O . ASP A 1 90 ? -5.079 3.202 -2.236 1.00 88.50 90 ASP A O 1
ATOM 725 N N . VAL A 1 91 ? -5.245 4.893 -0.773 1.00 88.12 91 VAL A N 1
ATOM 726 C CA . VAL A 1 91 ? -4.249 5.758 -1.437 1.00 88.12 91 VAL A CA 1
ATOM 727 C C . VAL A 1 91 ? -2.887 5.065 -1.546 1.00 88.12 91 VAL A C 1
ATOM 729 O O . VAL A 1 91 ? -2.194 5.189 -2.556 1.00 88.12 91 VAL A O 1
ATOM 732 N N . VAL A 1 92 ? -2.495 4.308 -0.516 1.00 89.75 92 VAL A N 1
ATOM 733 C CA . VAL A 1 92 ? -1.252 3.525 -0.538 1.00 89.75 92 VAL A CA 1
ATOM 734 C C . VAL A 1 92 ? -1.340 2.380 -1.542 1.00 89.75 92 VAL A C 1
ATOM 736 O O . VAL A 1 92 ? -0.398 2.182 -2.308 1.00 89.75 92 VAL A O 1
ATOM 739 N N . CYS A 1 93 ? -2.445 1.634 -1.562 1.00 90.50 93 CYS A N 1
ATOM 740 C CA . CYS A 1 93 ? -2.635 0.547 -2.521 1.00 90.50 93 CYS A CA 1
ATOM 741 C C . CYS A 1 93 ? -2.644 1.073 -3.962 1.00 90.50 93 CYS A C 1
ATOM 743 O O . CYS A 1 93 ? -1.987 0.486 -4.812 1.00 90.50 93 CYS A O 1
ATOM 745 N N . ASP A 1 94 ? -3.277 2.217 -4.221 1.00 89.94 94 ASP A N 1
ATOM 746 C CA . ASP A 1 94 ? -3.321 2.837 -5.549 1.00 89.94 94 ASP A CA 1
ATOM 747 C C . ASP A 1 94 ? -1.940 3.341 -6.000 1.00 89.94 94 ASP A C 1
ATOM 749 O O . ASP A 1 94 ? -1.555 3.189 -7.163 1.00 89.94 94 ASP A O 1
ATOM 753 N N . ALA A 1 95 ? -1.146 3.892 -5.075 1.00 87.38 95 ALA A N 1
ATOM 754 C CA . ALA A 1 95 ? 0.240 4.267 -5.346 1.00 87.38 95 ALA A CA 1
ATOM 755 C C . ALA A 1 95 ? 1.110 3.041 -5.676 1.00 87.38 95 ALA A C 1
ATOM 757 O O . ALA A 1 95 ? 1.934 3.091 -6.592 1.00 87.38 95 ALA A O 1
ATOM 758 N N . VAL A 1 96 ? 0.912 1.931 -4.959 1.00 90.12 96 VAL A N 1
ATOM 759 C CA . VAL A 1 96 ? 1.602 0.662 -5.229 1.00 90.12 96 VAL A CA 1
ATOM 760 C C . VAL A 1 96 ? 1.153 0.061 -6.561 1.00 90.12 96 VAL A C 1
ATOM 762 O O . VAL A 1 96 ? 2.002 -0.413 -7.313 1.00 90.12 96 VAL A O 1
ATOM 765 N N . ASP A 1 97 ? -0.132 0.125 -6.901 1.00 89.38 97 ASP A N 1
ATOM 766 C CA . ASP A 1 97 ? -0.660 -0.363 -8.179 1.00 89.38 97 ASP A CA 1
ATOM 767 C C . ASP A 1 97 ? -0.065 0.447 -9.352 1.00 89.38 97 ASP A C 1
ATOM 769 O O . ASP A 1 97 ? 0.388 -0.127 -10.345 1.00 89.38 97 ASP A O 1
ATOM 773 N N . ASN A 1 98 ? 0.050 1.774 -9.214 1.00 88.19 98 ASN A N 1
ATOM 774 C CA . ASN A 1 98 ? 0.746 2.626 -10.187 1.00 88.19 98 ASN A CA 1
ATOM 775 C C . ASN A 1 98 ? 2.240 2.295 -10.306 1.00 88.19 98 ASN A C 1
ATOM 777 O O . ASN A 1 98 ? 2.781 2.286 -11.411 1.00 88.19 98 ASN A O 1
ATOM 781 N N . LEU A 1 99 ? 2.909 1.992 -9.192 1.00 84.56 99 LEU A N 1
ATOM 782 C CA . LEU A 1 99 ? 4.315 1.594 -9.211 1.00 84.56 99 LEU A CA 1
ATOM 783 C C . LEU A 1 99 ? 4.512 0.222 -9.867 1.00 84.56 99 LEU A C 1
ATOM 785 O O . LEU A 1 99 ? 5.453 0.042 -10.636 1.00 84.56 99 LEU A O 1
ATOM 789 N N . THR A 1 100 ? 3.605 -0.718 -9.605 1.00 88.44 100 THR A N 1
ATOM 790 C CA . THR A 1 100 ? 3.641 -2.087 -10.141 1.00 88.44 100 THR A CA 1
ATOM 791 C C . THR A 1 100 ? 3.466 -2.098 -11.660 1.00 88.44 100 THR A C 1
ATOM 793 O O . THR A 1 100 ? 4.072 -2.922 -12.339 1.00 88.44 100 THR A O 1
ATOM 796 N N . ARG A 1 101 ? 2.726 -1.132 -12.224 1.00 86.00 101 ARG A N 1
ATOM 797 C CA . ARG A 1 101 ? 2.628 -0.943 -13.684 1.00 86.00 101 ARG A CA 1
ATOM 798 C C . ARG A 1 101 ? 3.971 -0.601 -14.328 1.00 86.00 101 ARG A C 1
ATOM 800 O O . ARG A 1 101 ? 4.281 -1.128 -15.390 1.00 86.00 101 ARG A O 1
ATOM 807 N N . SER A 1 102 ? 4.750 0.275 -13.696 1.00 87.50 102 SER A N 1
ATOM 808 C CA . SER A 1 102 ? 6.077 0.667 -14.190 1.00 87.50 102 SER A CA 1
ATOM 809 C C . SER A 1 102 ? 7.151 -0.373 -13.862 1.00 87.50 102 SER A C 1
ATOM 811 O O . SER A 1 102 ? 8.134 -0.493 -14.588 1.00 87.50 102 SER A O 1
ATOM 813 N N . TYR A 1 103 ? 6.959 -1.129 -12.777 1.00 84.94 103 TYR A N 1
ATOM 814 C CA . TYR A 1 103 ? 7.894 -2.136 -12.278 1.00 84.94 103 TYR A CA 1
ATOM 815 C C . TYR A 1 103 ? 7.142 -3.394 -11.814 1.00 84.94 103 TYR A C 1
ATOM 817 O O . TYR A 1 103 ? 6.803 -3.508 -10.631 1.00 84.94 103 TYR A O 1
ATOM 825 N N . PRO A 1 104 ? 6.891 -4.355 -12.721 1.00 88.25 104 PRO A N 1
ATOM 826 C CA . PRO A 1 104 ? 6.190 -5.586 -12.383 1.00 88.25 104 PRO A CA 1
ATOM 827 C C . PRO A 1 104 ? 6.998 -6.418 -11.388 1.00 88.25 104 PRO A C 1
ATOM 829 O O . PRO A 1 104 ? 8.091 -6.894 -11.695 1.00 88.25 104 PRO A O 1
ATOM 832 N N . MET A 1 105 ? 6.447 -6.606 -10.190 1.00 87.62 105 MET A N 1
ATOM 833 C CA . MET A 1 105 ? 7.038 -7.438 -9.146 1.00 87.62 105 MET A CA 1
ATOM 834 C C . MET A 1 105 ? 6.055 -8.549 -8.764 1.00 87.62 105 MET A C 1
ATOM 836 O O . MET A 1 105 ? 4.930 -8.254 -8.345 1.00 87.62 105 MET A O 1
ATOM 840 N N . PRO A 1 106 ? 6.450 -9.830 -8.875 1.00 90.50 106 PRO A N 1
ATOM 841 C CA . PRO A 1 106 ? 5.545 -10.941 -8.617 1.00 90.50 106 PRO A CA 1
ATOM 842 C C . PRO A 1 106 ? 5.043 -10.925 -7.166 1.00 90.50 106 PRO A C 1
ATOM 844 O O . PRO A 1 106 ? 5.803 -10.709 -6.220 1.00 90.50 106 PRO A O 1
ATOM 847 N N . GLY A 1 107 ? 3.741 -11.162 -6.992 1.00 90.19 107 GLY A N 1
ATOM 848 C CA . GLY A 1 107 ? 3.088 -11.271 -5.683 1.00 90.19 107 GLY A CA 1
ATOM 849 C C . GLY A 1 107 ? 2.749 -9.944 -4.992 1.00 90.19 107 GLY A C 1
ATOM 850 O O . GLY A 1 107 ? 2.145 -9.968 -3.918 1.00 90.19 107 GLY A O 1
ATOM 851 N N . VAL A 1 108 ? 3.097 -8.786 -5.566 1.00 92.75 108 VAL A N 1
ATOM 852 C CA . VAL A 1 108 ? 2.674 -7.480 -5.023 1.00 92.75 108 VAL A CA 1
ATOM 853 C C . VAL A 1 108 ? 1.167 -7.284 -5.185 1.00 92.75 108 VAL A C 1
ATOM 855 O O . VAL A 1 108 ? 0.505 -6.895 -4.229 1.00 92.75 108 VAL A O 1
ATOM 858 N N . GLU A 1 109 ? 0.616 -7.657 -6.338 1.00 88.88 109 GLU A N 1
ATOM 859 C CA . GLU A 1 109 ? -0.814 -7.539 -6.662 1.00 88.88 109 GLU A CA 1
ATOM 860 C C . GLU A 1 109 ? -1.702 -8.349 -5.701 1.00 88.88 109 GLU A C 1
ATOM 862 O O . GLU A 1 109 ? -2.723 -7.871 -5.210 1.00 88.88 109 GLU A O 1
ATOM 867 N N . GLU A 1 110 ? -1.290 -9.571 -5.350 1.00 93.12 110 GLU A N 1
ATOM 868 C CA . GLU A 1 110 ? -2.021 -10.386 -4.373 1.00 93.12 110 GLU A CA 1
ATOM 869 C C . GLU A 1 110 ? -2.033 -9.712 -2.991 1.00 93.12 110 GLU A C 1
ATOM 871 O O . GLU A 1 110 ? -3.053 -9.686 -2.292 1.00 93.12 110 GLU A O 1
ATOM 876 N N . LYS A 1 111 ? -0.898 -9.121 -2.595 1.00 92.56 111 LYS A N 1
ATOM 877 C CA . LYS A 1 111 ? -0.766 -8.416 -1.317 1.00 92.56 111 LYS A CA 1
ATOM 878 C C . LYS A 1 111 ? -1.596 -7.135 -1.282 1.00 92.56 111 LYS A C 1
ATOM 880 O O . LYS A 1 111 ? -2.233 -6.900 -0.254 1.00 92.56 111 LYS A O 1
ATOM 885 N N . THR A 1 112 ? -1.626 -6.336 -2.353 1.00 92.00 112 THR A N 1
ATOM 886 C CA . THR A 1 112 ? -2.444 -5.110 -2.405 1.00 92.00 112 THR A CA 1
ATOM 887 C C . THR A 1 112 ? -3.927 -5.446 -2.301 1.00 92.00 112 THR A C 1
ATOM 889 O O . THR A 1 112 ? -4.622 -4.885 -1.454 1.00 92.00 112 THR A O 1
ATOM 892 N N . VAL A 1 113 ? -4.401 -6.454 -3.039 1.00 93.19 113 VAL A N 1
ATOM 893 C CA . VAL A 1 113 ? -5.794 -6.926 -2.957 1.00 93.19 113 VAL A CA 1
ATOM 894 C C . VAL A 1 113 ? -6.139 -7.441 -1.557 1.00 93.19 113 VAL A C 1
ATOM 896 O O . VAL A 1 113 ? -7.181 -7.084 -0.998 1.00 93.19 113 VAL A O 1
ATOM 899 N N . ARG A 1 114 ? -5.264 -8.250 -0.947 1.00 94.81 114 ARG A N 1
ATOM 900 C CA . ARG A 1 114 ? -5.482 -8.783 0.406 1.00 94.81 114 ARG A CA 1
ATOM 901 C C . ARG A 1 114 ? -5.552 -7.678 1.459 1.00 94.81 114 ARG A C 1
ATOM 903 O O . ARG A 1 114 ? -6.399 -7.747 2.351 1.00 94.81 114 ARG A O 1
ATOM 910 N N . LEU A 1 115 ? -4.661 -6.688 1.384 1.00 93.94 115 LEU A N 1
ATOM 911 C CA . LEU A 1 115 ? -4.644 -5.557 2.313 1.00 93.94 115 LEU A CA 1
ATOM 912 C C . LEU A 1 115 ? -5.877 -4.671 2.139 1.00 93.94 115 LEU A C 1
ATOM 914 O O . LEU A 1 115 ? -6.495 -4.329 3.144 1.00 93.94 115 LEU A O 1
ATOM 918 N N . ARG A 1 116 ? -6.288 -4.393 0.896 1.00 94.19 116 ARG A N 1
ATOM 919 C CA . ARG A 1 116 ? -7.508 -3.634 0.584 1.00 94.19 116 ARG A CA 1
ATOM 920 C C . ARG A 1 116 ? -8.749 -4.313 1.164 1.00 94.19 116 ARG A C 1
ATOM 922 O O . ARG A 1 116 ? -9.518 -3.686 1.887 1.00 94.19 116 ARG A O 1
ATOM 929 N N . LYS A 1 117 ? -8.895 -5.627 0.951 1.00 95.25 117 LYS A N 1
ATOM 930 C CA . LYS A 1 117 ? -9.994 -6.406 1.543 1.00 95.25 117 LYS A CA 1
ATOM 931 C C . LYS A 1 117 ? -9.982 -6.335 3.071 1.00 95.25 117 LYS A C 1
ATOM 933 O O . LYS A 1 117 ? -10.997 -6.024 3.681 1.00 95.25 117 LYS A O 1
ATOM 938 N N . LYS A 1 118 ? -8.823 -6.577 3.693 1.00 95.94 118 LYS A N 1
ATOM 939 C CA . LYS A 1 118 ? -8.694 -6.544 5.155 1.00 95.94 118 LYS A CA 1
ATOM 940 C C . LYS A 1 118 ? -9.022 -5.163 5.734 1.00 95.94 118 LYS A C 1
ATOM 942 O O . LYS A 1 118 ? -9.633 -5.092 6.796 1.00 95.94 118 LYS A O 1
ATOM 947 N N . ALA A 1 119 ? -8.605 -4.089 5.066 1.00 93.44 119 ALA A N 1
ATOM 948 C CA . ALA A 1 119 ? -8.904 -2.723 5.481 1.00 93.44 119 ALA A CA 1
ATOM 949 C C . ALA A 1 119 ? -10.408 -2.437 5.412 1.00 93.44 119 ALA A C 1
ATOM 951 O O . ALA A 1 119 ? -10.973 -1.941 6.382 1.00 93.44 119 ALA A O 1
ATOM 952 N N . HIS A 1 120 ? -11.061 -2.832 4.318 1.00 94.00 120 HIS A N 1
ATOM 953 C CA . HIS A 1 120 ? -12.507 -2.702 4.159 1.00 94.00 120 HIS A CA 1
ATOM 954 C C . HIS A 1 120 ? -13.285 -3.492 5.227 1.00 94.00 120 HIS A C 1
ATOM 956 O O . HIS A 1 120 ? -14.185 -2.950 5.866 1.00 94.00 120 HIS A O 1
ATOM 962 N N . ASP A 1 121 ? -12.910 -4.751 5.470 1.00 95.62 121 ASP A N 1
ATOM 963 C CA . ASP A 1 121 ? -13.550 -5.598 6.485 1.00 95.62 121 ASP A CA 1
ATOM 964 C C . ASP A 1 121 ? -13.407 -4.992 7.894 1.00 95.62 121 ASP A C 1
ATOM 966 O O . ASP A 1 121 ? -14.361 -4.969 8.675 1.0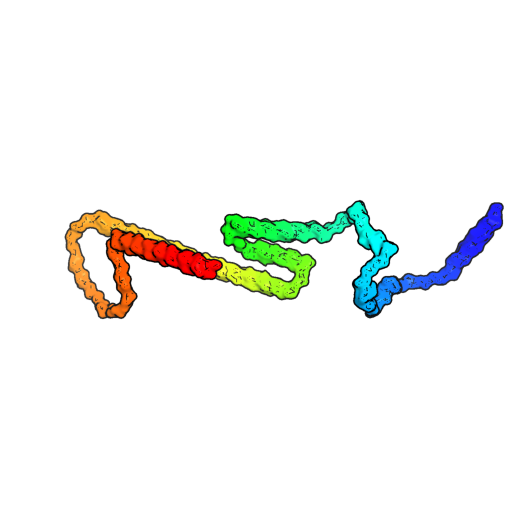0 95.62 121 ASP A O 1
ATOM 970 N N . LEU A 1 122 ? -12.224 -4.453 8.215 1.00 95.25 122 LEU A N 1
ATOM 971 C CA . LEU A 1 122 ? -11.983 -3.777 9.488 1.00 95.25 122 LEU A CA 1
ATOM 972 C C . LEU A 1 122 ? -12.807 -2.489 9.607 1.00 95.25 122 LEU A C 1
ATOM 974 O O . LEU A 1 122 ? -13.404 -2.260 10.654 1.00 95.25 122 LEU A O 1
ATOM 978 N N . ALA A 1 123 ? -12.879 -1.680 8.548 1.00 93.19 123 ALA A N 1
ATOM 979 C CA . ALA A 1 123 ? -13.667 -0.450 8.529 1.00 93.19 123 ALA A CA 1
ATOM 980 C C . ALA A 1 123 ? -15.163 -0.728 8.745 1.00 93.19 123 ALA A C 1
ATOM 982 O O . ALA A 1 123 ? -15.806 -0.058 9.551 1.00 93.19 123 ALA A O 1
ATOM 983 N N . ALA A 1 124 ? -15.704 -1.771 8.107 1.00 95.62 124 ALA A N 1
ATOM 984 C CA . ALA A 1 124 ? -17.082 -2.204 8.325 1.00 95.62 124 ALA A CA 1
ATOM 985 C C . ALA A 1 124 ? -17.322 -2.660 9.776 1.00 95.62 124 ALA A C 1
ATOM 987 O O . ALA A 1 124 ? -18.336 -2.310 10.385 1.00 95.62 124 ALA A O 1
ATOM 988 N N . SER A 1 125 ? -16.373 -3.402 10.358 1.00 97.62 125 SER A N 1
ATOM 989 C CA . SER A 1 125 ? -16.452 -3.810 11.763 1.00 97.62 125 SER A CA 1
ATOM 990 C C . SER A 1 125 ? -16.415 -2.610 12.709 1.00 97.62 125 SER A C 1
ATOM 992 O O . SER A 1 125 ? -17.205 -2.572 13.650 1.00 97.62 125 SER A O 1
ATOM 994 N N . VAL A 1 126 ? -15.531 -1.638 12.473 1.00 95.75 126 VAL A N 1
ATOM 995 C CA . VAL A 1 126 ? -15.444 -0.412 13.280 1.00 95.75 126 VAL A CA 1
ATOM 996 C C . VAL A 1 126 ? -16.761 0.352 13.219 1.00 95.75 126 VAL A C 1
ATOM 998 O O . VAL A 1 126 ? -17.320 0.648 14.268 1.00 95.75 126 VAL A O 1
ATOM 1001 N N . HIS A 1 127 ? -17.327 0.540 12.028 1.00 96.81 127 HIS A N 1
ATOM 1002 C CA . HIS A 1 127 ? -18.615 1.212 11.863 1.00 96.81 127 HIS A CA 1
ATOM 1003 C C . HIS A 1 127 ? -19.748 0.534 12.654 1.00 96.81 127 HIS A C 1
ATOM 1005 O O . HIS A 1 127 ? -20.554 1.195 13.310 1.00 96.81 127 HIS A O 1
ATOM 1011 N N . SER A 1 128 ? -19.790 -0.804 12.653 1.00 97.12 128 SER A N 1
ATOM 1012 C CA . SER A 1 128 ? -20.779 -1.542 13.449 1.00 97.12 128 SER A CA 1
ATOM 1013 C C . SER A 1 128 ? -20.600 -1.332 14.959 1.00 97.12 128 SER A C 1
ATOM 1015 O O . SER A 1 128 ? -21.586 -1.209 15.683 1.00 97.12 128 SER A O 1
ATOM 1017 N N . LEU A 1 129 ? -19.353 -1.246 15.437 1.00 97.56 129 LEU A N 1
ATOM 1018 C CA . LEU A 1 129 ? -19.046 -1.000 16.847 1.00 97.56 129 LEU A CA 1
ATOM 1019 C C . LEU A 1 129 ? -19.370 0.437 17.249 1.00 97.56 129 LEU A C 1
ATOM 1021 O O . LEU A 1 129 ? -19.907 0.649 18.330 1.00 97.56 129 LEU A O 1
ATOM 1025 N N . GLU A 1 130 ? -19.098 1.406 16.380 1.00 97.06 130 GLU A N 1
ATOM 1026 C CA . GLU A 1 130 ? -19.458 2.810 16.589 1.00 97.06 130 GLU A CA 1
ATOM 1027 C C . GLU A 1 130 ? -20.972 2.969 16.764 1.00 97.06 130 GLU A C 1
ATOM 1029 O O . GLU A 1 130 ? -21.410 3.581 17.737 1.00 97.06 130 GLU A O 1
ATOM 1034 N N . SER A 1 131 ? -21.779 2.317 15.919 1.00 97.38 131 SER A N 1
ATOM 1035 C CA . SER A 1 131 ? -23.240 2.308 16.080 1.00 97.38 131 SER A CA 1
ATOM 1036 C C . SER A 1 131 ? -23.679 1.727 17.429 1.00 97.38 131 SER A C 1
ATOM 1038 O O . SER A 1 131 ? -24.604 2.247 18.052 1.00 97.38 131 SER A O 1
ATOM 1040 N N . VAL A 1 132 ? -23.030 0.657 17.902 1.00 97.88 132 VAL A N 1
ATOM 1041 C CA . VAL A 1 132 ? -23.347 0.058 19.210 1.00 97.88 132 VAL A CA 1
ATOM 1042 C C . VAL A 1 132 ? -22.953 0.991 20.356 1.00 97.88 132 VAL A C 1
ATOM 1044 O O . VAL A 1 132 ? -23.699 1.110 21.329 1.00 97.88 132 VAL A O 1
ATOM 1047 N N . ILE A 1 133 ? -21.808 1.668 20.251 1.00 97.88 133 ILE A N 1
ATOM 1048 C CA . ILE A 1 133 ? -21.360 2.656 21.240 1.00 97.88 133 ILE A CA 1
ATOM 1049 C C . ILE A 1 133 ? -22.370 3.803 21.329 1.00 97.88 133 ILE A C 1
ATOM 1051 O O . ILE A 1 133 ? -22.760 4.182 22.433 1.00 97.88 133 ILE A O 1
ATOM 1055 N N . GLU A 1 134 ? -22.865 4.306 20.197 1.00 97.50 134 GLU A N 1
ATOM 1056 C CA . GLU A 1 134 ? -23.887 5.357 20.188 1.00 97.50 134 GLU A CA 1
ATOM 1057 C C . GLU A 1 134 ? -25.168 4.938 20.920 1.00 97.50 134 GLU A C 1
ATOM 1059 O O . GLU A 1 134 ? -25.726 5.716 21.703 1.00 97.50 134 GLU A O 1
ATOM 1064 N N . ASP A 1 135 ? -25.637 3.710 20.704 1.00 97.06 135 ASP A N 1
ATOM 1065 C CA . ASP A 1 135 ? -26.818 3.187 21.391 1.00 97.06 135 ASP A CA 1
ATOM 1066 C C . ASP A 1 135 ? -26.583 3.057 22.901 1.00 97.06 135 ASP A C 1
ATOM 1068 O O . ASP A 1 135 ? -27.437 3.454 23.705 1.00 97.06 135 ASP A O 1
ATOM 1072 N N . GLN A 1 136 ? -25.408 2.565 23.302 1.00 97.12 136 GLN A N 1
ATOM 1073 C CA . GLN A 1 136 ? -25.015 2.464 24.708 1.00 97.12 136 GLN A CA 1
ATOM 1074 C C . GLN A 1 136 ? -24.936 3.844 25.374 1.00 97.12 136 GLN A C 1
ATOM 1076 O O . GLN A 1 136 ? -25.458 4.033 26.476 1.00 97.12 136 GLN A O 1
ATOM 1081 N N . GLU A 1 137 ? -24.366 4.843 24.702 1.00 96.44 137 GLU A N 1
ATOM 1082 C CA . GLU A 1 137 ? -24.323 6.216 25.204 1.00 96.44 137 GLU A CA 1
ATOM 1083 C C . GLU A 1 137 ? -25.721 6.820 25.372 1.00 96.44 137 GLU A C 1
ATOM 1085 O O . GLU A 1 137 ? -25.991 7.509 26.362 1.00 96.44 137 GLU A O 1
ATOM 1090 N N . ARG A 1 138 ? -26.639 6.564 24.431 1.00 95.38 138 ARG A N 1
ATOM 1091 C CA . ARG A 1 138 ? -28.040 7.006 24.541 1.00 95.38 138 ARG A CA 1
ATOM 1092 C C . ARG A 1 138 ? -28.729 6.360 25.740 1.00 95.38 138 ARG A C 1
ATOM 1094 O O . ARG A 1 138 ? -29.458 7.041 2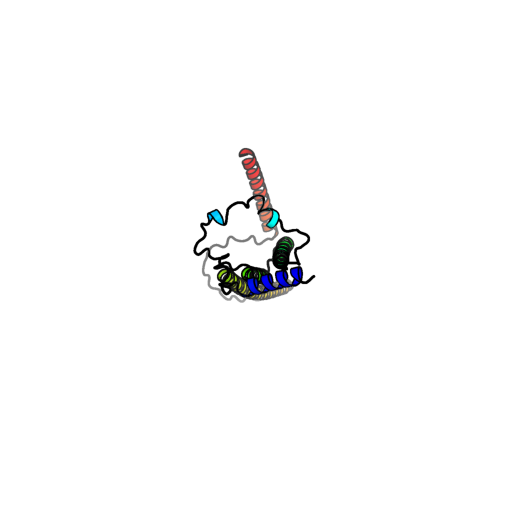6.466 1.00 95.38 138 ARG A O 1
ATOM 1101 N N . GLN A 1 139 ? -28.496 5.067 25.967 1.00 95.19 139 GLN A N 1
ATOM 1102 C CA . GLN A 1 139 ? -29.034 4.350 27.123 1.00 95.19 139 GLN A CA 1
ATOM 1103 C C . GLN A 1 139 ? -28.502 4.919 28.440 1.00 95.19 139 GLN A C 1
ATOM 1105 O O . GLN A 1 139 ? -29.296 5.183 29.344 1.00 95.19 139 GLN A O 1
ATOM 1110 N N . LEU A 1 140 ? -27.195 5.172 28.534 1.00 94.88 140 LEU A N 1
ATOM 1111 C CA . LEU A 1 140 ? -26.579 5.773 29.718 1.00 94.88 140 LEU A CA 1
ATOM 1112 C C . LEU A 1 140 ? -27.137 7.170 29.997 1.00 94.88 140 LEU A C 1
ATOM 1114 O O . LEU A 1 140 ? -27.606 7.420 31.104 1.00 94.88 140 LEU A O 1
ATOM 1118 N N . LYS A 1 141 ? -27.225 8.037 28.981 1.00 95.25 141 LYS A N 1
ATOM 1119 C CA . LYS A 1 141 ? -27.837 9.373 29.116 1.00 95.25 141 LYS A CA 1
ATOM 1120 C C . LYS A 1 141 ? -29.277 9.297 29.628 1.00 95.25 141 LYS A C 1
ATOM 1122 O O . LYS A 1 141 ? -29.688 10.109 30.456 1.00 95.25 141 LYS A O 1
ATOM 1127 N N . LYS A 1 142 ? -30.052 8.308 29.171 1.00 94.56 142 LYS A N 1
ATOM 1128 C CA . LYS A 1 142 ? -31.419 8.075 29.657 1.00 94.56 142 LYS A CA 1
ATOM 1129 C C . LYS A 1 142 ? -31.432 7.635 31.122 1.00 94.56 142 LYS A C 1
ATOM 1131 O O . LYS A 1 142 ? -32.254 8.134 31.887 1.00 94.56 142 LYS A O 1
ATOM 1136 N N . LEU A 1 143 ? -30.544 6.724 31.519 1.00 92.06 143 LEU A N 1
ATOM 1137 C CA . LEU A 1 143 ? -30.429 6.275 32.908 1.00 92.06 143 LEU A CA 1
ATOM 1138 C C . LEU A 1 143 ? -30.007 7.420 33.831 1.00 92.06 143 LEU A C 1
ATOM 1140 O O . LEU A 1 143 ? -30.666 7.636 34.847 1.00 92.06 143 LEU A O 1
ATOM 1144 N N . ASP A 1 144 ? -29.008 8.205 33.443 1.00 92.06 144 ASP A N 1
ATOM 1145 C CA . ASP A 1 144 ? -28.571 9.384 34.192 1.00 92.06 144 ASP A CA 1
ATOM 1146 C C . ASP A 1 144 ? -29.708 10.398 34.345 1.00 92.06 144 ASP A C 1
ATOM 1148 O O . ASP A 1 144 ? -29.990 10.847 35.455 1.00 92.06 144 ASP A O 1
ATOM 1152 N N . ALA A 1 145 ? -30.466 10.668 33.278 1.00 89.69 145 ALA A N 1
ATOM 1153 C CA . ALA A 1 145 ? -31.652 11.519 33.357 1.00 89.69 145 ALA A CA 1
ATOM 1154 C C . ALA A 1 145 ? -32.726 10.954 34.310 1.00 89.69 145 ALA A C 1
ATOM 1156 O O . ALA A 1 145 ? -33.380 11.711 35.030 1.00 89.69 145 ALA A O 1
ATOM 1157 N N . THR A 1 146 ? -32.925 9.630 34.364 1.00 87.38 146 THR A N 1
ATOM 1158 C CA . THR A 1 146 ? -33.846 9.021 35.345 1.00 87.38 146 THR A CA 1
ATOM 1159 C C . THR A 1 146 ? -33.320 9.080 36.777 1.00 87.38 146 THR A C 1
ATOM 1161 O O . THR A 1 146 ? -34.117 9.227 37.704 1.00 87.38 146 THR A O 1
ATOM 1164 N N . LEU A 1 147 ? -32.002 8.984 36.976 1.00 82.69 147 LEU A N 1
ATOM 1165 C CA . LEU A 1 147 ? -31.374 9.125 38.287 1.00 82.69 147 LEU A CA 1
ATOM 1166 C C . LEU A 1 147 ? -31.489 10.560 38.798 1.00 82.69 147 LEU A C 1
ATOM 1168 O O . LEU A 1 147 ? -31.871 10.752 39.950 1.00 82.69 147 LEU A O 1
ATOM 1172 N N . GLU A 1 148 ? -31.243 11.557 37.951 1.00 80.56 148 GLU A N 1
ATOM 1173 C CA . GLU A 1 148 ? -31.428 12.968 38.304 1.00 80.56 148 GLU A CA 1
ATOM 1174 C C . GLU A 1 148 ? -32.902 13.284 38.605 1.00 80.56 148 GLU A C 1
ATOM 1176 O O . GLU A 1 148 ? -33.207 13.874 39.642 1.00 80.56 148 GLU A O 1
ATOM 1181 N N . ASN A 1 149 ? -33.843 12.767 37.805 1.00 76.81 149 ASN A N 1
ATOM 1182 C CA . ASN A 1 149 ? -35.275 12.876 38.109 1.00 76.81 149 ASN A CA 1
ATOM 1183 C C . ASN A 1 149 ? -35.667 12.210 39.443 1.00 76.81 149 ASN A C 1
ATOM 1185 O O . ASN A 1 149 ? -36.568 12.696 40.123 1.00 76.81 149 ASN A O 1
ATOM 1189 N N . LYS A 1 150 ? -35.001 11.118 39.847 1.00 71.44 150 LYS A N 1
ATOM 1190 C CA . LYS A 1 150 ? -35.217 10.477 41.158 1.00 71.44 150 LYS A CA 1
ATOM 1191 C C . LYS A 1 150 ? -34.567 11.237 42.317 1.00 71.44 150 LYS A C 1
ATOM 1193 O O . LYS A 1 150 ? -35.121 11.208 43.410 1.00 71.44 150 LYS A O 1
ATOM 1198 N N . LYS A 1 151 ? -33.432 11.915 42.108 1.00 64.75 151 LYS A N 1
ATOM 1199 C CA . LYS A 1 151 ? -32.795 12.778 43.123 1.00 64.75 151 LYS A CA 1
ATOM 1200 C C . LYS A 1 151 ? -33.591 14.059 43.391 1.00 64.75 151 LYS A C 1
ATOM 1202 O O . LYS A 1 151 ? -33.561 14.559 44.509 1.00 64.75 151 LYS A O 1
ATOM 1207 N N . LEU A 1 152 ? -34.297 14.573 42.382 1.00 55.19 152 LEU A N 1
ATOM 1208 C CA . LEU A 1 152 ? -35.131 15.780 42.472 1.00 55.19 152 LEU A CA 1
ATOM 1209 C C . LEU A 1 152 ? -36.502 15.545 43.124 1.00 55.19 152 LEU A C 1
ATOM 1211 O O . LEU A 1 152 ? -37.235 16.505 43.350 1.00 55.19 152 LEU A O 1
ATOM 1215 N N . GLN A 1 153 ? -36.859 14.301 43.453 1.00 47.41 153 GLN A N 1
ATOM 1216 C CA . GLN A 1 153 ? -38.001 14.035 44.324 1.00 47.41 153 GLN A CA 1
ATOM 1217 C C . GLN A 1 153 ? -37.554 14.272 45.777 1.00 47.41 153 GLN A C 1
ATOM 1219 O O . GLN A 1 153 ? -36.783 13.456 46.295 1.00 47.41 153 GLN A O 1
ATOM 1224 N N . PRO A 1 154 ? -38.008 15.337 46.478 1.00 43.38 154 PRO A N 1
ATOM 1225 C CA . PRO A 1 154 ? -37.922 15.335 47.930 1.00 43.38 154 PRO A CA 1
ATOM 1226 C C . PRO A 1 154 ? -38.671 14.088 48.388 1.00 43.38 154 PRO A C 1
ATOM 1228 O O . PRO A 1 154 ? -39.785 13.837 47.932 1.00 43.38 154 PRO A O 1
ATOM 1231 N N . SER A 1 155 ? -38.028 13.275 49.220 1.00 45.34 155 SER A N 1
ATOM 1232 C CA . SER A 1 155 ? -38.575 12.040 49.767 1.00 45.34 155 SER A CA 1
ATOM 1233 C C . SER A 1 155 ? -39.936 12.295 50.420 1.00 45.34 155 SER A C 1
ATOM 1235 O O . SER A 1 155 ? -40.015 12.584 51.613 1.00 45.34 155 SER A O 1
ATOM 1237 N N . PHE A 1 156 ? -41.008 12.189 49.639 1.00 40.84 156 PHE A N 1
ATOM 1238 C CA . PHE A 1 156 ? -42.350 11.999 50.141 1.00 40.84 156 PHE A CA 1
ATOM 1239 C C . PHE A 1 156 ? -42.577 10.498 50.238 1.00 40.84 156 PHE A C 1
ATOM 1241 O O . PHE A 1 156 ? -42.283 9.713 49.338 1.00 40.84 156 PHE A O 1
ATOM 1248 N N . LEU A 1 157 ? -42.981 10.121 51.434 1.00 47.88 157 LEU A N 1
ATOM 1249 C CA . LEU A 1 157 ? -42.996 8.773 51.949 1.00 47.88 157 LEU A CA 1
ATOM 1250 C C . LEU A 1 157 ? -43.944 7.826 51.189 1.00 47.88 157 LEU A C 1
ATOM 1252 O O . LEU A 1 157 ? -44.986 8.231 50.684 1.00 47.88 157 LEU A O 1
ATOM 1256 N N . LEU A 1 158 ? -43.580 6.540 51.290 1.00 46.41 158 LEU A N 1
ATOM 1257 C CA . LEU A 1 158 ? -44.345 5.303 51.075 1.00 46.41 158 LEU A CA 1
ATOM 1258 C C . LEU A 1 158 ? -44.634 4.836 49.634 1.00 46.41 158 LEU A C 1
ATOM 1260 O O . LEU A 1 158 ? -45.548 5.299 48.968 1.00 46.41 158 LEU A O 1
ATOM 1264 N N . SER A 1 159 ? -44.032 3.695 49.280 1.00 36.66 159 SER A N 1
ATOM 1265 C CA . SER A 1 159 ? -44.833 2.472 49.117 1.00 36.66 159 SER A CA 1
ATOM 1266 C C . SER A 1 159 ? -43.944 1.234 49.237 1.00 36.66 159 SER A C 1
ATOM 1268 O O . SER A 1 159 ? -43.215 0.849 48.323 1.00 36.66 159 SER A O 1
ATOM 1270 N N . SER A 1 160 ? -43.987 0.609 50.407 1.00 42.22 160 SER A N 1
ATOM 1271 C CA . SER A 1 160 ? -43.526 -0.753 50.627 1.00 42.22 160 SER A CA 1
ATOM 1272 C C . SER A 1 160 ? -44.392 -1.702 49.798 1.00 42.22 160 SER A C 1
ATOM 1274 O O . SER A 1 160 ? -45.497 -2.068 50.192 1.00 42.22 160 SER A O 1
ATOM 1276 N N . ARG A 1 161 ? -43.871 -2.137 48.649 1.00 36.50 161 ARG A N 1
ATOM 1277 C CA . ARG A 1 161 ? -44.353 -3.338 47.967 1.00 36.50 161 ARG A CA 1
ATOM 1278 C C . ARG A 1 161 ? -43.194 -4.308 47.844 1.00 36.50 161 ARG A C 1
ATOM 1280 O O . ARG A 1 161 ? -42.362 -4.222 46.948 1.00 36.50 161 ARG A O 1
ATOM 1287 N N . THR A 1 162 ? -43.124 -5.201 48.820 1.00 41.97 162 THR A N 1
ATOM 1288 C CA . THR A 1 162 ? -42.242 -6.360 48.838 1.00 41.97 162 THR A CA 1
ATOM 1289 C C . THR A 1 162 ? -42.607 -7.267 47.667 1.00 41.97 162 THR A C 1
ATOM 1291 O O . THR A 1 162 ? -43.617 -7.966 47.717 1.00 41.97 162 THR A O 1
ATOM 1294 N N . PHE A 1 163 ? -41.796 -7.258 46.616 1.00 36.16 163 PHE A N 1
ATOM 1295 C CA . PHE A 1 163 ? -41.727 -8.365 45.672 1.00 36.16 163 PHE A CA 1
ATOM 1296 C C . PHE A 1 163 ? -40.407 -9.088 45.911 1.00 36.16 163 PHE A C 1
ATOM 1298 O O . PHE A 1 163 ? -39.332 -8.502 45.795 1.00 36.16 163 PHE A O 1
ATOM 1305 N N . GLY A 1 164 ? -40.519 -10.346 46.340 1.00 42.81 164 GLY A N 1
ATOM 1306 C CA . GLY A 1 164 ? -39.387 -11.225 46.582 1.00 42.81 164 GLY A CA 1
ATOM 1307 C C . GLY A 1 164 ? -38.599 -11.455 45.297 1.00 42.81 164 GLY A C 1
ATOM 1308 O O . GLY A 1 164 ? -39.158 -11.868 44.284 1.00 42.81 164 GLY A O 1
ATOM 1309 N N . VAL A 1 165 ? -37.297 -11.195 45.366 1.00 43.12 165 VAL A N 1
ATOM 1310 C CA . VAL A 1 165 ? -36.326 -11.596 44.348 1.00 43.12 165 VAL A CA 1
ATOM 1311 C C . VAL A 1 165 ? -35.575 -12.808 44.909 1.00 43.12 165 VAL A C 1
ATOM 1313 O O . VAL A 1 165 ? -35.064 -12.713 46.030 1.00 43.12 165 VAL A O 1
ATOM 1316 N N . PRO A 1 166 ? -35.520 -13.951 44.201 1.00 41.69 166 PRO A N 1
ATOM 1317 C CA . PRO A 1 166 ? -34.786 -15.118 44.667 1.00 41.69 166 PRO A CA 1
ATOM 1318 C C . PRO A 1 166 ? -33.289 -14.818 44.724 1.00 41.69 166 PRO A C 1
ATOM 1320 O O . PRO A 1 166 ? -32.695 -14.336 43.760 1.00 41.69 166 PRO A O 1
ATOM 1323 N N . SER A 1 167 ? -32.693 -15.130 45.870 1.00 45.22 167 SER A N 1
ATOM 1324 C CA . SER A 1 167 ? -31.250 -15.154 46.074 1.00 45.22 167 SER A CA 1
ATOM 1325 C C . SER A 1 167 ? -30.648 -16.320 45.290 1.00 45.22 167 SER A C 1
ATOM 1327 O O . SER A 1 167 ? -30.932 -17.479 45.593 1.00 45.22 167 SER A O 1
ATOM 1329 N N . LEU A 1 168 ? -29.803 -16.018 44.306 1.00 39.50 168 LEU A N 1
ATOM 1330 C CA . LEU A 1 168 ? -28.805 -16.950 43.794 1.00 39.50 168 LEU A CA 1
ATOM 1331 C C . LEU A 1 168 ? -27.432 -16.314 44.006 1.00 39.50 168 LEU A C 1
ATOM 1333 O O . LEU A 1 168 ? -27.180 -15.191 43.567 1.00 39.50 168 LEU A O 1
ATOM 1337 N N . GLY A 1 169 ? -26.592 -17.034 44.756 1.00 36.91 169 GLY A N 1
ATOM 1338 C CA . GLY A 1 169 ? -25.203 -16.689 45.053 1.00 36.91 169 GLY A CA 1
ATOM 1339 C C . GLY A 1 169 ? -24.414 -16.392 43.777 1.00 36.91 169 GLY A C 1
ATOM 1340 O O . GLY A 1 169 ? -24.747 -16.858 42.698 1.00 36.91 169 GLY A O 1
ATOM 1341 N N . GLY A 1 170 ? -23.388 -15.559 43.808 1.00 40.81 170 GLY A N 1
ATOM 1342 C CA . GLY A 1 170 ? -22.292 -15.569 44.764 1.00 40.81 170 GLY A CA 1
ATOM 1343 C C . GLY A 1 170 ? -21.032 -15.768 43.927 1.00 40.81 170 GLY A C 1
ATOM 1344 O O . GLY A 1 170 ? -20.860 -16.823 43.332 1.00 40.81 170 GLY A O 1
ATOM 1345 N N . GLY A 1 171 ? -20.189 -14.741 43.825 1.00 38.03 171 GLY A N 1
ATOM 1346 C CA . GLY A 1 171 ? -18.942 -14.843 43.070 1.00 38.03 171 GLY A CA 1
ATOM 1347 C C . GLY A 1 171 ? -18.343 -13.497 42.685 1.00 38.03 171 GLY A C 1
ATOM 1348 O O . GLY A 1 171 ? -18.666 -12.957 41.639 1.00 38.03 171 GLY A O 1
ATOM 1349 N N . LEU A 1 172 ? -17.449 -13.007 43.548 1.00 44.66 172 LEU A N 1
ATOM 1350 C CA . LEU A 1 172 ? -16.296 -12.162 43.211 1.00 44.66 172 LEU A CA 1
ATOM 1351 C C . LEU A 1 172 ? -16.591 -10.860 42.446 1.00 44.66 172 LEU A C 1
ATOM 1353 O O . LEU A 1 172 ? -16.210 -10.692 41.295 1.00 44.66 172 LEU A O 1
ATOM 1357 N N . SER A 1 173 ? -17.164 -9.879 43.142 1.00 44.72 173 SER A N 1
ATOM 1358 C CA . SER A 1 173 ? -16.878 -8.480 42.825 1.00 44.72 173 SER A CA 1
ATOM 1359 C C . SER A 1 173 ? -16.225 -7.870 44.048 1.00 44.72 173 SER A C 1
ATOM 1361 O O . SER A 1 173 ? -16.881 -7.610 45.060 1.00 44.72 173 SER A O 1
ATOM 1363 N N . GLU A 1 174 ? -14.915 -7.673 43.949 1.00 53.62 174 GLU A N 1
ATOM 1364 C CA . GLU A 1 174 ? -14.179 -6.752 44.799 1.00 53.62 174 GLU A CA 1
ATOM 1365 C C . GLU A 1 174 ? -14.957 -5.431 44.804 1.00 53.62 174 GLU A C 1
ATOM 1367 O O . GLU A 1 174 ? -15.237 -4.835 43.759 1.00 53.62 174 GLU A O 1
ATOM 1372 N N . ARG A 1 175 ? -15.496 -5.083 45.975 1.00 53.28 175 ARG A N 1
ATOM 1373 C CA . ARG A 1 175 ? -16.407 -3.951 46.136 1.00 53.28 175 ARG A CA 1
ATOM 1374 C C . ARG A 1 175 ? -15.645 -2.682 45.784 1.00 53.28 175 ARG A C 1
ATOM 1376 O O . ARG A 1 175 ? -14.834 -2.222 46.582 1.00 53.28 175 ARG A O 1
ATOM 1383 N N . LEU A 1 176 ? -15.970 -2.082 44.641 1.00 55.91 176 LEU A N 1
ATOM 1384 C CA . LEU A 1 176 ? -15.569 -0.710 44.361 1.00 55.91 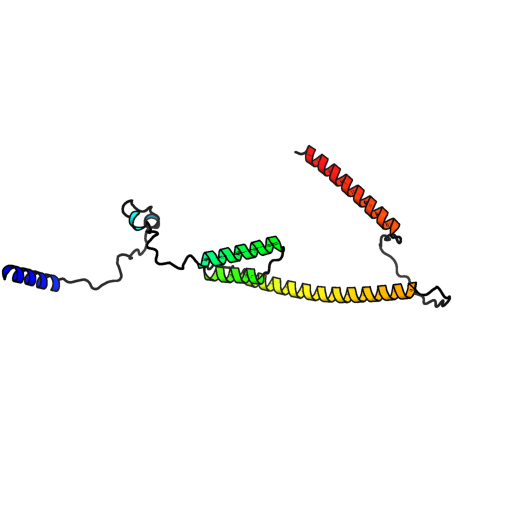176 LEU A CA 1
ATOM 1385 C C . LEU A 1 176 ? -16.082 0.196 45.500 1.00 55.91 176 LEU A C 1
ATOM 1387 O O . LEU A 1 176 ? -17.272 0.126 45.846 1.00 55.91 176 LEU A O 1
ATOM 1391 N N . PRO A 1 177 ? -15.206 1.006 46.123 1.00 55.06 177 PRO A N 1
ATOM 1392 C CA . PRO A 1 177 ? -15.590 1.906 47.199 1.00 55.06 177 PRO A CA 1
ATOM 1393 C C . PRO A 1 177 ? -16.696 2.860 46.747 1.00 55.06 177 PRO A C 1
ATOM 1395 O O . PRO A 1 177 ? -16.603 3.509 45.708 1.00 55.06 177 PRO A O 1
ATOM 1398 N N . ARG A 1 178 ? -17.769 2.920 47.541 1.00 61.94 178 ARG A N 1
ATOM 1399 C CA . ARG A 1 178 ? -19.025 3.606 47.201 1.00 61.94 178 ARG A CA 1
ATOM 1400 C C . ARG A 1 178 ? -18.908 5.142 47.242 1.00 61.94 178 ARG A C 1
ATOM 1402 O O . ARG A 1 178 ? -19.778 5.821 46.708 1.00 61.94 178 ARG A O 1
ATOM 1409 N N . ASP A 1 179 ? -17.817 5.670 47.806 1.00 69.62 179 ASP A N 1
ATOM 1410 C CA . ASP A 1 179 ? -17.601 7.102 48.024 1.00 69.62 179 ASP A CA 1
ATOM 1411 C C . ASP A 1 179 ? -16.438 7.651 47.186 1.00 69.62 179 ASP A C 1
ATOM 1413 O O . ASP A 1 179 ? -15.284 7.238 47.339 1.00 69.62 179 ASP A O 1
ATOM 1417 N N . LYS A 1 180 ? -16.717 8.672 46.365 1.00 76.38 180 LYS A N 1
ATOM 1418 C CA . LYS A 1 180 ? -15.748 9.356 45.480 1.00 76.38 180 LYS A CA 1
ATOM 1419 C C . LYS A 1 180 ? -14.459 9.790 46.197 1.00 76.38 180 LYS A C 1
ATOM 1421 O O . LYS A 1 180 ? -13.376 9.715 45.626 1.00 76.38 180 LYS A O 1
ATOM 1426 N N . ALA A 1 181 ? -14.560 10.199 47.463 1.00 74.88 181 ALA A N 1
ATOM 1427 C CA . ALA A 1 181 ? -13.416 10.619 48.276 1.00 74.88 181 ALA A CA 1
ATOM 1428 C C . ALA A 1 181 ? -12.470 9.460 48.639 1.00 74.88 181 ALA A C 1
ATOM 1430 O O . ALA A 1 181 ? -11.264 9.663 48.761 1.00 74.88 181 ALA A O 1
ATOM 1431 N N . THR A 1 182 ? -12.999 8.247 48.810 1.00 79.38 182 THR A N 1
ATOM 1432 C CA . THR A 1 182 ? -12.182 7.053 49.079 1.00 79.38 182 THR A CA 1
ATOM 1433 C C . THR A 1 182 ? -11.476 6.571 47.818 1.00 79.38 182 THR A C 1
ATOM 1435 O O . THR A 1 182 ? -10.298 6.232 47.877 1.00 79.38 182 THR A O 1
ATOM 1438 N N . TRP A 1 183 ? -12.150 6.658 46.668 1.00 74.88 183 TRP A N 1
ATOM 1439 C CA . TRP A 1 183 ? -11.565 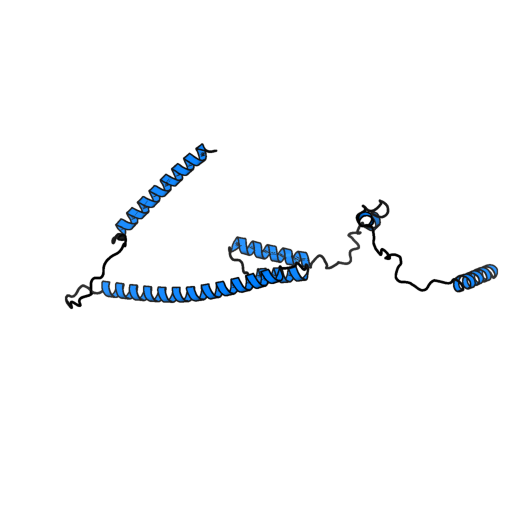6.333 45.369 1.00 74.88 183 TRP A CA 1
ATOM 1440 C C . TRP A 1 183 ? -10.420 7.282 45.005 1.00 74.88 183 TRP A C 1
ATOM 1442 O O . TRP A 1 183 ? -9.356 6.838 44.593 1.00 74.88 183 TRP A O 1
ATOM 1452 N N . GLN A 1 184 ? -10.589 8.583 45.256 1.00 81.06 184 GLN A N 1
ATOM 1453 C CA . GLN A 1 184 ? -9.533 9.562 44.999 1.00 81.06 184 GLN A CA 1
ATOM 1454 C C . GLN A 1 184 ? -8.280 9.295 45.846 1.00 81.06 184 GLN A C 1
ATOM 1456 O O . GLN A 1 184 ? -7.173 9.284 45.320 1.00 81.06 184 GLN A O 1
ATOM 1461 N N . LYS A 1 185 ? -8.455 8.987 47.139 1.00 86.94 185 LYS A N 1
ATOM 1462 C CA . LYS A 1 185 ? -7.343 8.611 48.026 1.00 86.94 185 LYS A CA 1
ATOM 1463 C C . LYS A 1 185 ? -6.633 7.337 47.566 1.00 86.94 185 LYS A C 1
ATOM 1465 O O . LYS A 1 185 ? -5.416 7.250 47.694 1.00 86.94 185 LYS A O 1
ATOM 1470 N N . GLN A 1 186 ? -7.382 6.365 47.045 1.00 87.25 186 GLN A N 1
ATOM 1471 C CA . GLN A 1 186 ? -6.828 5.129 46.496 1.00 87.25 186 GLN A CA 1
ATOM 1472 C C . GLN A 1 186 ? -5.978 5.419 45.251 1.00 87.25 186 GLN A C 1
ATOM 1474 O O . GLN A 1 186 ? -4.830 4.996 45.183 1.00 87.25 186 GLN A O 1
ATOM 1479 N N . VAL A 1 187 ? -6.500 6.219 44.318 1.00 90.19 187 VAL A N 1
ATOM 1480 C CA . VAL A 1 187 ? -5.787 6.618 43.096 1.00 90.19 187 VAL A CA 1
ATOM 1481 C C . VAL A 1 187 ? -4.524 7.414 43.414 1.00 90.19 187 VAL A C 1
ATOM 1483 O O . VAL A 1 187 ? -3.482 7.182 42.807 1.00 90.19 187 VAL A O 1
ATOM 1486 N N . ASP A 1 188 ? -4.586 8.341 44.368 1.00 90.75 188 ASP A N 1
ATOM 1487 C CA . ASP A 1 188 ? -3.420 9.138 44.758 1.00 90.75 188 ASP A CA 1
ATOM 1488 C C . ASP A 1 188 ? -2.359 8.274 45.464 1.00 90.75 188 ASP A C 1
ATOM 1490 O O . ASP A 1 188 ? -1.159 8.476 45.271 1.00 90.75 188 ASP A O 1
ATOM 1494 N N . LYS A 1 189 ? -2.786 7.255 46.222 1.00 94.94 189 LYS A N 1
ATOM 1495 C CA . LYS A 1 189 ? -1.890 6.258 46.819 1.00 94.94 189 LYS A CA 1
ATOM 1496 C C . LYS A 1 189 ? -1.188 5.419 45.746 1.00 94.94 189 LYS A C 1
ATOM 1498 O O . LYS A 1 189 ? 0.035 5.320 45.774 1.00 94.94 189 LYS A O 1
ATOM 1503 N N . GLU A 1 190 ? -1.939 4.871 44.793 1.00 95.00 190 GLU A N 1
ATOM 1504 C CA . GLU A 1 190 ? -1.394 4.048 43.702 1.00 95.00 190 GLU A CA 1
ATOM 1505 C C . GLU A 1 190 ? -0.456 4.854 42.791 1.00 95.00 190 GLU A C 1
ATOM 1507 O O . GLU A 1 190 ? 0.596 4.363 42.384 1.00 95.00 190 GLU A O 1
ATOM 1512 N N . LYS A 1 191 ? -0.767 6.130 42.525 1.00 94.75 191 LYS A N 1
ATOM 1513 C CA . LYS A 1 191 ? 0.133 7.032 41.786 1.00 94.75 191 LYS A CA 1
ATOM 1514 C C . LYS A 1 191 ? 1.474 7.225 42.490 1.00 94.75 191 LYS A C 1
ATOM 1516 O O . LYS A 1 191 ? 2.511 7.177 41.831 1.00 94.75 191 LYS A O 1
ATOM 1521 N N . ASN A 1 192 ? 1.461 7.428 43.806 1.00 94.75 192 ASN A N 1
ATOM 1522 C CA . ASN A 1 192 ? 2.690 7.587 44.584 1.00 94.75 192 ASN A CA 1
ATOM 1523 C C . ASN A 1 192 ? 3.526 6.300 44.603 1.00 94.75 192 ASN A C 1
ATOM 1525 O O . ASN A 1 192 ? 4.749 6.368 44.517 1.00 94.75 192 ASN A O 1
ATOM 1529 N N . GLU A 1 193 ? 2.880 5.136 44.673 1.00 96.31 193 GLU A N 1
ATOM 1530 C CA . GLU A 1 193 ? 3.552 3.834 44.620 1.00 96.31 193 GLU A CA 1
ATOM 1531 C C . GLU A 1 193 ? 4.232 3.601 43.262 1.00 96.31 193 GLU A C 1
ATOM 1533 O O . GLU A 1 193 ? 5.402 3.221 43.202 1.00 96.31 193 GLU A O 1
ATOM 1538 N N . ILE A 1 194 ? 3.554 3.935 42.160 1.00 94.38 194 ILE A N 1
ATOM 1539 C CA . ILE A 1 194 ? 4.131 3.853 40.811 1.00 94.38 194 ILE A CA 1
ATOM 1540 C C . ILE A 1 194 ? 5.340 4.784 40.659 1.00 94.38 194 ILE A C 1
ATOM 1542 O O . ILE A 1 194 ? 6.345 4.388 40.069 1.00 94.38 194 ILE A O 1
ATOM 1546 N N . GLU A 1 195 ? 5.274 6.012 41.175 1.00 94.38 195 GLU A N 1
ATOM 1547 C CA . GLU A 1 195 ? 6.409 6.942 41.125 1.00 94.38 195 GLU A CA 1
ATOM 1548 C C . GLU A 1 195 ? 7.611 6.439 41.937 1.00 94.38 195 GLU A C 1
ATOM 1550 O O . GLU A 1 195 ? 8.749 6.539 41.474 1.00 94.38 195 GLU A O 1
ATOM 1555 N N . GLN A 1 196 ? 7.381 5.809 43.094 1.00 95.06 196 GLN A N 1
ATOM 1556 C CA . GLN A 1 196 ? 8.452 5.165 43.861 1.00 95.06 196 GLN A CA 1
ATOM 1557 C C . GLN A 1 196 ? 9.100 4.013 43.085 1.00 95.06 196 GLN A C 1
ATOM 1559 O O . GLN A 1 196 ? 10.328 3.956 42.993 1.00 95.06 196 GLN A O 1
ATOM 1564 N N . LEU A 1 197 ? 8.294 3.144 42.468 1.00 95.75 197 LEU A N 1
ATOM 1565 C CA . LEU A 1 197 ? 8.797 2.030 41.661 1.00 95.75 197 LEU A CA 1
ATOM 1566 C C . LEU A 1 197 ? 9.591 2.517 40.446 1.00 95.75 197 LEU A C 1
ATOM 1568 O O . LEU A 1 197 ? 10.648 1.967 40.142 1.00 95.75 197 LEU A O 1
ATOM 1572 N N . LYS A 1 198 ? 9.135 3.578 39.769 1.00 94.94 198 LYS A N 1
ATOM 1573 C CA . LYS A 1 198 ? 9.888 4.198 38.668 1.00 94.94 198 LYS A CA 1
ATOM 1574 C C . LYS A 1 198 ? 11.229 4.760 39.137 1.00 94.94 198 LYS A C 1
ATOM 1576 O O . LYS A 1 198 ? 12.227 4.581 38.443 1.00 94.94 198 LYS A O 1
ATOM 1581 N N . ALA A 1 199 ? 11.265 5.422 40.294 1.00 93.69 199 ALA A N 1
ATOM 1582 C CA . ALA A 1 199 ? 12.497 5.971 40.855 1.00 93.69 199 ALA A CA 1
ATOM 1583 C C . ALA A 1 199 ? 13.491 4.867 41.254 1.00 93.69 199 ALA A C 1
ATOM 1585 O O . ALA A 1 199 ? 14.692 4.998 41.012 1.00 93.69 199 ALA A O 1
ATOM 1586 N N . GLU A 1 200 ? 13.004 3.759 41.816 1.00 94.38 200 GLU A N 1
ATOM 1587 C CA . GLU A 1 200 ? 13.832 2.590 42.124 1.00 94.38 200 GLU A CA 1
ATOM 1588 C C . GLU A 1 200 ? 14.370 1.930 40.848 1.00 94.38 200 GLU A C 1
ATOM 1590 O O . GLU A 1 200 ? 15.558 1.614 40.763 1.00 94.38 200 GLU A O 1
ATOM 1595 N N . LEU A 1 201 ? 13.523 1.779 39.826 1.00 92.44 201 LEU A N 1
ATOM 1596 C CA . LEU A 1 201 ? 13.926 1.226 38.535 1.00 92.44 201 LEU A CA 1
ATOM 1597 C C . LEU A 1 201 ? 14.989 2.102 37.857 1.00 92.44 201 LEU A C 1
ATOM 1599 O O . LEU A 1 201 ? 15.936 1.577 37.278 1.00 92.44 201 LEU A O 1
ATOM 1603 N N . ALA A 1 202 ? 14.861 3.429 37.955 1.00 91.75 202 ALA A N 1
ATOM 1604 C CA . ALA A 1 202 ? 15.849 4.371 37.436 1.00 91.75 202 ALA A CA 1
ATOM 1605 C C . ALA A 1 202 ? 17.208 4.226 38.140 1.00 91.75 202 ALA A C 1
ATOM 1607 O O . ALA A 1 202 ? 18.232 4.203 37.461 1.00 91.75 202 ALA A O 1
ATOM 1608 N N . ARG A 1 203 ? 17.222 4.042 39.470 1.00 91.81 203 ARG A N 1
ATOM 1609 C CA . ARG A 1 203 ? 18.453 3.758 40.232 1.00 91.81 203 ARG A CA 1
ATOM 1610 C C . ARG A 1 203 ? 19.096 2.436 39.817 1.00 91.81 203 ARG A C 1
ATOM 1612 O O . ARG A 1 203 ? 20.275 2.411 39.484 1.00 91.81 203 ARG A O 1
ATOM 1619 N N . LYS A 1 204 ? 18.309 1.358 39.743 1.00 91.19 204 LYS A N 1
ATOM 1620 C CA . LYS A 1 204 ? 18.793 0.040 39.293 1.00 91.19 204 LYS A CA 1
ATOM 1621 C C . LYS A 1 204 ? 19.324 0.066 37.862 1.00 91.19 204 LYS A C 1
ATOM 1623 O O . LYS A 1 204 ? 20.246 -0.671 37.535 1.00 91.19 204 LYS A O 1
ATOM 1628 N N . ARG A 1 205 ? 18.755 0.915 37.003 1.00 88.00 205 ARG A N 1
ATOM 1629 C CA . ARG A 1 205 ? 19.226 1.094 35.629 1.00 88.00 205 ARG A CA 1
ATOM 1630 C C . ARG A 1 205 ? 20.555 1.849 35.568 1.00 88.00 205 ARG A C 1
ATOM 1632 O O . ARG A 1 205 ? 21.404 1.442 34.793 1.00 88.00 205 ARG A O 1
ATOM 1639 N N . SER A 1 206 ? 20.757 2.867 36.409 1.00 86.69 206 SER A N 1
ATOM 1640 C CA . SER A 1 206 ? 22.050 3.565 36.515 1.00 86.69 206 SER A CA 1
ATOM 1641 C C . SER A 1 206 ? 23.158 2.737 37.174 1.00 86.69 206 SER A C 1
ATOM 1643 O O . SER A 1 206 ? 24.322 3.056 37.000 1.00 86.69 206 SER A O 1
ATOM 1645 N N . GLU A 1 207 ? 22.815 1.699 37.941 1.00 87.06 207 GLU A N 1
ATOM 1646 C CA . GLU A 1 207 ? 23.788 0.762 38.529 1.00 87.06 207 GLU A CA 1
ATOM 1647 C C . GLU A 1 207 ? 24.211 -0.358 37.557 1.00 87.06 207 GLU A C 1
ATOM 1649 O O . GLU A 1 207 ? 25.182 -1.062 37.828 1.00 87.06 207 GLU A O 1
ATOM 1654 N N . MET A 1 208 ? 23.482 -0.549 36.447 1.00 76.38 208 MET A N 1
ATOM 1655 C CA . MET A 1 208 ? 23.788 -1.546 35.408 1.00 76.38 208 MET A CA 1
ATOM 1656 C C . MET A 1 208 ? 24.499 -0.971 34.169 1.00 76.38 208 MET A C 1
ATOM 1658 O O . MET A 1 208 ? 24.931 -1.760 33.327 1.00 76.38 208 MET A O 1
ATOM 1662 N N . GLU A 1 209 ? 24.593 0.355 34.037 1.00 61.25 209 GLU A N 1
ATOM 1663 C CA . GLU A 1 209 ? 25.410 1.053 33.023 1.00 61.25 209 GLU A CA 1
ATOM 1664 C C . GLU A 1 209 ? 26.790 1.406 33.589 1.00 61.25 209 GLU A C 1
ATOM 1666 O O . GLU A 1 209 ? 27.778 1.256 32.833 1.00 61.25 209 GLU A O 1
#

pLDDT: mean 76.66, std 18.31, range [36.16, 97.88]

Radius of gyration: 42.61 Å; chains: 1; bounding box: 84×36×124 Å

Sequence (209 aa):
MDKNLQSLQASSESIQTLYFRPPYMFTNSVTTNPNIIDLIRDPEPDEARLFTINKDMVPELDVYQGTSSAIQAAKEIRRAYEKSREVNVDVVCDAVDNLTRSYPMPGVEEKTVRLRKKAHDLAASVHSLESVIEDQERQLKKLDATLENKKLQPSFLLSSRTFGVPSLGGGLSERLPRDKATWQKQVDKEKNEIEQLKAELARKRSEME

Secondary structure (DSSP, 8-state):
-HHHHHHHHHHHHHHHT--PPP--S-GGG--SS--HHHHSSPPPHHHHHHHS--GGG----GGGHHHHHHHHHHHHHHHHHHHHS---HHHHHHHHHHHHHHS--TTHHHHHHHHHHHHHHHHHHHHHHHHHHHHHHHHHHHHHHHHHHHHTS----------PPPP----------SSHHHHHHHHHHHHHHHHHHHHHHHHHHHTT-

InterPro domains:
  IPR013966 DASH complex subunit Spc34 [PF08657] (1-57)
  IPR013966 DASH complex subunit Spc34 [PF08657] (66-203)

Foldseek 3Di:
DVVVVVVVVVVVVVVVPDDDDPDDPDPVPPPPDDDVCVVPPDDDPVVVVVVPPPPVPPPPPVPPPLVVVLVVLVVVQVVCCVVPVDHDLVSVLVSQVSVCVVPPDPPSVVVSVVSVVVVVVVVVVVVVVVVVVVVVVVVVVVVVVVVVVVVPDPDDDDDDDDDDDDDDDDDDDPDDDPDPVVVVVVVVVVVVVVVVVVVVVVVVVVVVD

Organism: Yarrowia lipolytica (strain CLIB 122 / E 150) (NCBI:txid284591)